Protein AF-A0A735FRV9-F1 (afdb_monomer)

Secondary structure (DSSP, 8-state):
--GGG--HHHHHHHHHS-HHHHHHHHHHHHHHT--GGGGGGTGGGG-HHHHHHHHHHHHHHHHHHH--SHHHHHHHHHHHHHHHHHHHHHHHHHHHHHHHHHHHHTTEEEE------SS--SEEEEEEEEEE-SSTTSPPEEEEEEEEEE------TT-PPPSS---HHHHHHHHHHHHHHHHHHHHHHHHHHHHHHHHTT--GGGS-SEEEE-SSSTTTT-GGGSS--

Solvent-accessible surface area (backbone atoms only — not comparable to full-atom values): 13099 Å² total; per-residue (Å²): 136,75,75,85,65,65,41,74,70,25,43,55,49,47,71,70,54,58,66,71,59,49,51,53,46,49,53,46,22,67,73,70,42,42,63,70,78,55,60,84,70,46,46,71,57,49,30,71,68,32,31,55,28,45,56,50,22,48,50,25,28,50,49,28,62,70,37,82,50,72,70,54,26,52,56,26,45,54,49,22,52,51,28,43,52,52,30,51,54,40,46,50,52,54,47,58,46,44,58,55,51,56,60,41,58,62,41,36,48,79,46,75,73,67,78,78,66,97,68,81,59,59,66,40,72,44,50,43,34,35,37,40,35,94,45,84,88,48,72,80,42,78,50,57,32,35,39,35,34,72,65,72,85,71,81,66,88,80,62,75,76,68,96,57,89,76,53,73,69,55,53,53,50,53,52,50,52,50,47,48,55,51,45,54,51,47,44,53,39,45,51,52,35,58,48,53,49,50,73,72,71,49,68,71,86,75,58,59,59,65,45,73,40,82,46,98,48,86,67,33,47,49,66,67,76,74,66,69,133

Radius of gyration: 22.45 Å; Cα contacts (8 Å, |Δi|>4): 262; chains: 1; bounding box: 51×42×64 Å

Organism: Salmonella muenchen (NCBI:txid596)

Sequence (229 aa):
MSYFEISHAVRKVLKGIDESELEKCIDKCLYEEQSYYLQDFRLYDCGSYVTQKLSRFEKAVTALRLSKSSKKREEARYTAQEAGRNLTDAFLQMRAGVSEVEAEEVTFSVDEQNFLPTTFSERLSVRINYSWRIDQNADWQHGSITFSYLAKEEPSYFSVVPTRKVSVARHAQEKQENLYRAWEHLRAICKESVHKYLKEGRDGSLIPKTFTVKNLNNFGANFWNLTGA

Structure (mmCIF, N/CA/C/O backbone):
data_AF-A0A735FRV9-F1
#
_entry.id   AF-A0A735FRV9-F1
#
loop_
_atom_site.group_PDB
_atom_site.id
_atom_site.type_symbol
_atom_site.label_atom_id
_atom_site.label_alt_id
_atom_site.label_comp_id
_atom_site.label_asym_id
_atom_site.label_entity_id
_atom_site.label_seq_id
_atom_site.pdbx_PDB_ins_code
_atom_site.Cartn_x
_atom_site.Cartn_y
_atom_site.Cartn_z
_atom_site.occupancy
_atom_site.B_iso_or_equiv
_atom_site.auth_seq_id
_atom_site.auth_comp_id
_atom_site.auth_asym_id
_atom_site.auth_atom_id
_atom_site.pdbx_PDB_model_num
ATOM 1 N N . MET A 1 1 ? -5.051 6.576 -4.715 1.00 49.75 1 MET A N 1
ATOM 2 C CA . MET A 1 1 ? -4.418 5.383 -4.117 1.00 49.75 1 MET A CA 1
ATOM 3 C C . MET A 1 1 ? -3.551 4.736 -5.170 1.00 49.75 1 MET A C 1
ATOM 5 O O . MET A 1 1 ? -3.901 4.818 -6.338 1.00 49.75 1 MET A O 1
ATOM 9 N N . SER A 1 2 ? -2.440 4.135 -4.762 1.00 56.84 2 SER A N 1
ATOM 10 C CA . SER A 1 2 ? -1.535 3.446 -5.673 1.00 56.84 2 SER A CA 1
ATOM 11 C C . SER A 1 2 ? -1.795 1.942 -5.565 1.00 56.84 2 SER A C 1
ATOM 13 O O . SER A 1 2 ? -1.571 1.358 -4.508 1.00 56.84 2 SER A O 1
ATOM 15 N N . TYR A 1 3 ? -2.330 1.320 -6.618 1.00 61.09 3 TYR A N 1
ATOM 16 C CA . TYR A 1 3 ? -2.754 -0.090 -6.605 1.00 61.09 3 TYR A CA 1
ATOM 17 C C . TYR A 1 3 ? -1.574 -1.085 -6.527 1.00 61.09 3 TYR A C 1
ATOM 19 O O . TYR A 1 3 ? -1.778 -2.282 -6.342 1.00 61.09 3 TYR A O 1
ATOM 27 N N . PHE A 1 4 ? -0.328 -0.593 -6.567 1.00 63.44 4 PHE A N 1
ATOM 28 C CA . PHE A 1 4 ? 0.905 -1.388 -6.465 1.00 63.44 4 PHE A CA 1
ATOM 29 C C . PHE A 1 4 ? 1.099 -2.143 -5.158 1.00 63.44 4 PHE A C 1
ATOM 31 O O . PHE A 1 4 ? 1.940 -3.041 -5.112 1.00 63.44 4 PHE A O 1
ATOM 38 N N . GLU A 1 5 ? 0.389 -1.760 -4.099 1.00 65.94 5 GLU A N 1
ATOM 39 C CA . GLU A 1 5 ? 0.482 -2.425 -2.797 1.00 65.94 5 GLU A CA 1
ATOM 40 C C . GLU A 1 5 ? -0.374 -3.698 -2.719 1.00 65.94 5 GLU A C 1
ATOM 42 O O . GLU A 1 5 ? -0.217 -4.502 -1.798 1.00 65.94 5 GLU A O 1
ATOM 47 N N . ILE A 1 6 ? -1.265 -3.916 -3.693 1.00 77.88 6 ILE A N 1
ATOM 48 C CA . ILE A 1 6 ? -2.199 -5.044 -3.716 1.00 77.88 6 ILE A CA 1
ATOM 49 C C . ILE A 1 6 ? -1.497 -6.278 -4.310 1.00 77.88 6 ILE A C 1
ATOM 51 O O . ILE A 1 6 ? -1.746 -6.711 -5.432 1.00 77.88 6 ILE A O 1
ATOM 55 N N . SER A 1 7 ? -0.578 -6.861 -3.539 1.00 79.38 7 SER A N 1
ATOM 56 C CA . SER A 1 7 ? 0.063 -8.134 -3.898 1.00 79.38 7 SER A CA 1
ATOM 57 C C . SER A 1 7 ? -0.938 -9.299 -3.920 1.00 79.38 7 SER A C 1
ATOM 59 O O . SER A 1 7 ? -2.007 -9.232 -3.312 1.00 79.38 7 SER A O 1
ATOM 61 N N . HIS A 1 8 ? -0.580 -10.423 -4.550 1.00 79.19 8 HIS A N 1
ATOM 62 C CA . HIS A 1 8 ? -1.396 -11.648 -4.524 1.00 79.19 8 HIS A CA 1
ATOM 63 C C . HIS A 1 8 ? -1.760 -12.102 -3.095 1.00 79.19 8 HIS A C 1
ATOM 65 O O . HIS A 1 8 ? -2.891 -12.514 -2.833 1.00 79.19 8 HIS A O 1
ATOM 71 N N . ALA A 1 9 ? -0.827 -11.987 -2.142 1.00 82.81 9 ALA A N 1
ATOM 72 C CA . ALA A 1 9 ? -1.088 -12.314 -0.740 1.00 82.81 9 ALA A CA 1
ATOM 73 C C . ALA A 1 9 ? -2.142 -11.379 -0.122 1.00 82.81 9 ALA A C 1
ATOM 75 O O . ALA A 1 9 ? -3.091 -11.858 0.497 1.00 82.81 9 ALA A O 1
ATOM 76 N N . VAL A 1 10 ? -2.019 -10.069 -0.362 1.00 85.75 10 VAL A N 1
ATOM 77 C CA . VAL A 1 10 ? -2.974 -9.049 0.103 1.00 85.75 10 VAL A CA 1
ATOM 78 C C . VAL A 1 10 ? -4.367 -9.299 -0.488 1.00 85.75 10 VAL A C 1
ATOM 80 O O . VAL A 1 10 ? -5.355 -9.274 0.242 1.00 85.75 10 VAL A O 1
ATOM 83 N N . ARG A 1 11 ? -4.462 -9.640 -1.781 1.00 86.19 11 ARG A N 1
ATOM 84 C CA . ARG A 1 11 ? -5.735 -9.982 -2.449 1.00 86.19 11 ARG A CA 1
ATOM 85 C C . ARG A 1 11 ? -6.447 -11.151 -1.783 1.00 86.19 11 ARG A C 1
ATOM 87 O O . ARG A 1 11 ? -7.654 -11.085 -1.556 1.00 86.19 11 ARG A O 1
ATOM 94 N N . LYS A 1 12 ? -5.705 -12.208 -1.445 1.00 87.25 12 LYS A N 1
ATOM 95 C CA . LYS A 1 12 ? -6.262 -13.390 -0.778 1.00 87.25 12 LYS A CA 1
ATOM 96 C C . LYS A 1 12 ? -6.864 -13.040 0.584 1.00 87.25 12 LYS A C 1
ATOM 98 O O . LYS A 1 12 ? -7.936 -13.543 0.907 1.00 87.25 12 LYS A O 1
ATOM 103 N N . VAL A 1 13 ? -6.197 -12.182 1.357 1.00 89.94 13 VAL A N 1
ATOM 104 C CA . VAL A 1 13 ? -6.702 -11.729 2.662 1.00 89.94 13 VAL A CA 1
ATOM 105 C C . VAL A 1 13 ? -7.935 -10.841 2.484 1.00 89.94 13 VAL A C 1
ATOM 107 O O . VAL A 1 13 ? -8.968 -11.126 3.080 1.00 89.94 13 VAL A O 1
ATOM 110 N N . LEU A 1 14 ? -7.875 -9.839 1.599 1.00 89.94 14 LEU A N 1
ATOM 111 C CA . LEU A 1 14 ? -8.995 -8.927 1.327 1.00 89.94 14 LEU A CA 1
ATOM 112 C C . LEU A 1 14 ? -10.265 -9.662 0.870 1.00 89.94 14 LEU A C 1
ATOM 114 O O . LEU A 1 14 ? -11.365 -9.306 1.285 1.00 89.94 14 LEU A O 1
ATOM 118 N N . LYS A 1 15 ? -10.126 -10.700 0.033 1.00 89.81 15 LYS A N 1
ATOM 119 C CA . LYS A 1 15 ? -11.251 -11.534 -0.425 1.00 89.81 15 LYS A CA 1
ATOM 120 C C . LYS A 1 15 ? -11.813 -12.454 0.660 1.00 89.81 15 LYS A C 1
ATOM 122 O O . LYS A 1 15 ? -12.968 -12.851 0.557 1.00 89.81 15 LYS A O 1
ATOM 127 N N . GLY A 1 16 ? -11.002 -12.815 1.654 1.00 90.56 16 GLY A N 1
ATOM 128 C CA . GLY A 1 16 ? -11.392 -13.717 2.738 1.00 90.56 16 GLY A CA 1
ATOM 129 C C . GLY A 1 16 ? -12.193 -13.051 3.856 1.00 90.56 16 GLY A C 1
ATOM 130 O O . GLY A 1 16 ? -12.734 -13.760 4.696 1.00 90.56 16 GLY A O 1
ATOM 131 N N . ILE A 1 17 ? -12.264 -11.719 3.878 1.00 92.38 17 ILE A N 1
ATOM 132 C CA . ILE A 1 17 ? -12.964 -10.954 4.912 1.00 92.38 17 ILE A CA 1
ATOM 133 C C . ILE A 1 17 ? -14.390 -10.631 4.452 1.00 92.38 17 ILE A C 1
ATOM 135 O O . ILE A 1 17 ? -14.602 -10.041 3.386 1.00 92.38 17 ILE A O 1
ATOM 139 N N . ASP A 1 18 ? -15.374 -10.975 5.279 1.00 92.25 18 ASP A N 1
ATOM 140 C CA . ASP A 1 18 ? -16.748 -10.511 5.113 1.00 92.25 18 ASP A CA 1
ATOM 141 C C . ASP A 1 18 ? -16.868 -9.047 5.577 1.00 92.25 18 ASP A C 1
ATOM 143 O O . ASP A 1 18 ? -16.470 -8.679 6.684 1.00 92.25 18 ASP A O 1
ATOM 147 N N . GLU A 1 19 ? -17.389 -8.194 4.696 1.00 91.94 19 GLU A N 1
ATOM 148 C CA . GLU A 1 19 ? -17.568 -6.760 4.945 1.00 91.94 19 GLU A CA 1
ATOM 149 C C . GLU A 1 19 ? -18.566 -6.484 6.074 1.00 91.94 19 GLU A C 1
ATOM 151 O O . GLU A 1 19 ? -18.303 -5.655 6.945 1.00 91.94 19 GLU A O 1
ATOM 156 N N . SER A 1 20 ? -19.687 -7.206 6.086 1.00 92.56 20 SER A N 1
ATOM 157 C CA . SER A 1 20 ? -20.729 -7.043 7.097 1.00 92.56 20 SER A CA 1
ATOM 158 C C . SER A 1 20 ? -20.251 -7.520 8.467 1.00 92.56 20 SER A C 1
ATOM 160 O O . SER A 1 20 ? -20.646 -6.960 9.489 1.00 92.56 20 SER A O 1
ATOM 162 N N . GLU A 1 21 ? -19.411 -8.556 8.519 1.00 94.12 21 GLU A N 1
ATOM 163 C CA . GLU A 1 21 ? -18.785 -8.990 9.772 1.00 94.12 21 GLU A CA 1
ATOM 164 C C . GLU A 1 21 ? -17.749 -7.984 10.278 1.00 94.12 21 GLU A C 1
ATOM 166 O O . GLU A 1 21 ? -17.707 -7.713 11.481 1.00 94.12 21 GLU A O 1
ATOM 171 N N . LEU A 1 22 ? -16.958 -7.389 9.378 1.00 94.44 22 LEU A N 1
ATOM 172 C CA . LEU A 1 22 ? -15.991 -6.355 9.737 1.00 94.44 22 LEU A CA 1
ATOM 173 C C . LEU A 1 22 ? -16.683 -5.121 10.330 1.00 94.44 22 LEU A C 1
ATOM 175 O O . LEU A 1 22 ? -16.273 -4.646 11.389 1.00 94.44 22 LEU A O 1
ATOM 179 N N . GLU A 1 23 ? -17.745 -4.626 9.692 1.00 94.00 23 GLU A N 1
ATOM 180 C CA . GLU A 1 23 ? -18.493 -3.460 10.175 1.00 94.00 23 GLU A CA 1
ATOM 181 C C . GLU A 1 23 ? -19.108 -3.719 11.559 1.00 94.00 23 GLU A C 1
ATOM 183 O O . GLU A 1 23 ? -18.894 -2.945 12.494 1.00 94.00 23 GLU A O 1
ATOM 188 N N . LYS A 1 24 ? -19.753 -4.880 11.747 1.00 95.06 24 LYS A N 1
ATOM 189 C CA . LYS A 1 24 ? -20.271 -5.305 13.061 1.00 95.06 24 LYS A CA 1
ATOM 190 C C . LYS A 1 24 ? -19.172 -5.394 14.117 1.00 95.06 24 LYS A C 1
ATOM 192 O O . LYS A 1 24 ? -19.406 -5.069 15.282 1.00 95.06 24 LYS A O 1
ATOM 197 N N . CYS A 1 25 ? -17.981 -5.854 13.736 1.00 95.06 25 CYS A N 1
ATOM 198 C CA . CYS A 1 25 ? -16.846 -5.942 14.644 1.00 95.06 25 CYS A CA 1
ATOM 199 C C . CYS A 1 25 ? -16.345 -4.549 15.056 1.00 95.06 25 CYS A C 1
ATOM 201 O O . CYS A 1 25 ? -16.090 -4.316 16.237 1.00 95.06 25 CYS A O 1
ATOM 203 N N . ILE A 1 26 ? -16.283 -3.598 14.120 1.00 94.81 26 ILE A N 1
ATOM 204 C CA . ILE A 1 26 ? -15.936 -2.197 14.403 1.00 94.81 26 ILE A CA 1
ATOM 205 C C . ILE A 1 26 ? -16.950 -1.572 15.368 1.00 94.81 26 ILE A C 1
ATOM 207 O O . ILE A 1 26 ? -16.549 -0.962 16.364 1.00 94.81 26 ILE A O 1
ATOM 211 N N . ASP A 1 27 ? -18.247 -1.776 15.139 1.00 94.62 27 ASP A N 1
ATOM 212 C CA . ASP A 1 27 ? -19.299 -1.297 16.041 1.00 94.62 27 ASP A CA 1
ATOM 213 C C . ASP A 1 27 ? -19.181 -1.915 17.438 1.00 94.62 27 ASP A C 1
ATOM 215 O O . ASP A 1 27 ? -19.285 -1.216 18.453 1.00 94.62 27 ASP A O 1
ATOM 219 N N . LYS A 1 28 ? -18.877 -3.215 17.510 1.00 94.50 28 LYS A N 1
ATOM 220 C CA . LYS A 1 28 ? -18.610 -3.906 18.775 1.00 94.50 28 LYS A CA 1
ATOM 221 C C . LYS A 1 28 ? -17.396 -3.314 19.494 1.00 94.50 28 LYS A C 1
ATOM 223 O O . LYS A 1 28 ? -17.464 -3.065 20.697 1.00 94.50 28 LYS A O 1
ATOM 228 N N . CYS A 1 29 ? -16.312 -3.018 18.775 1.00 94.88 29 CYS A N 1
ATOM 229 C CA . CYS A 1 29 ? -15.131 -2.363 19.336 1.00 94.88 29 CYS A CA 1
ATOM 230 C C . CYS A 1 29 ? -15.444 -0.980 19.918 1.00 94.88 29 CYS A C 1
ATOM 232 O O . CYS A 1 29 ? -14.870 -0.601 20.941 1.00 94.88 29 CYS A O 1
ATOM 234 N N . LEU A 1 30 ? -16.347 -0.227 19.286 1.00 94.06 30 LEU A N 1
ATOM 235 C CA . LEU A 1 30 ? -16.797 1.079 19.770 1.00 94.06 30 LEU A CA 1
ATOM 236 C C . LEU A 1 30 ? -17.715 0.970 20.991 1.00 94.06 30 LEU A C 1
ATOM 238 O O . LEU A 1 30 ? -17.664 1.835 21.866 1.00 94.06 30 LEU A O 1
ATOM 242 N N . TYR A 1 31 ? -18.548 -0.070 21.055 1.00 93.00 31 TYR A N 1
ATOM 243 C CA . TYR A 1 31 ? -19.441 -0.318 22.185 1.00 93.00 31 TYR A CA 1
ATOM 244 C C . TYR A 1 31 ? -18.684 -0.802 23.427 1.00 93.00 31 TYR A C 1
ATOM 246 O O . TYR A 1 31 ? -18.912 -0.298 24.525 1.00 93.00 31 TYR A O 1
ATOM 254 N N . GLU A 1 32 ? -17.765 -1.751 23.251 1.00 93.12 32 GLU A N 1
ATOM 255 C CA . GLU A 1 32 ? -17.003 -2.365 24.345 1.00 93.12 32 GLU A CA 1
ATOM 256 C C . GLU A 1 32 ? -15.675 -1.654 24.646 1.00 93.12 32 GLU A C 1
ATOM 258 O O . GLU A 1 32 ? -14.989 -1.989 25.611 1.00 93.12 32 GLU A O 1
ATOM 263 N N . GLU A 1 33 ? -15.308 -0.660 23.834 1.00 92.94 33 GLU A N 1
ATOM 264 C CA . GLU A 1 33 ? -14.079 0.137 23.961 1.00 92.94 33 GLU A CA 1
ATOM 265 C C . GLU A 1 33 ? -12.803 -0.722 23.931 1.00 92.94 33 GLU A C 1
ATOM 267 O O . GLU A 1 33 ? -11.813 -0.469 24.628 1.00 92.94 33 GLU A O 1
ATOM 272 N N . GLN A 1 34 ? -12.836 -1.771 23.107 1.00 92.19 34 GLN A N 1
ATOM 273 C CA . GLN A 1 34 ? -11.800 -2.794 22.990 1.00 92.19 34 GLN A CA 1
ATOM 274 C C . GLN A 1 34 ? -11.557 -3.138 21.522 1.00 92.19 34 GLN A C 1
ATOM 276 O O . GLN A 1 34 ? -12.477 -3.521 20.812 1.00 92.19 34 GLN A O 1
ATOM 281 N N . SER A 1 35 ? 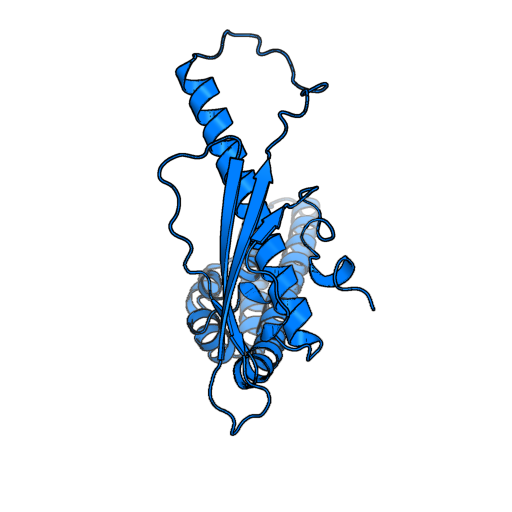-10.307 -3.043 21.063 1.00 90.00 35 SER A N 1
ATOM 282 C CA . SER A 1 35 ? -9.949 -3.263 19.654 1.00 90.00 35 SER A CA 1
ATOM 283 C C . SER A 1 35 ? -9.468 -4.680 19.322 1.00 90.00 35 SER A C 1
ATOM 285 O O . SER A 1 35 ? -9.228 -4.969 18.154 1.00 90.00 35 SER A O 1
ATOM 287 N N . TYR A 1 36 ? -9.315 -5.578 20.307 1.00 89.25 36 TYR A N 1
ATOM 288 C CA . TYR A 1 36 ? -8.735 -6.908 20.062 1.00 89.25 36 TYR A CA 1
ATOM 289 C C . TYR A 1 36 ? -9.603 -7.792 19.157 1.00 89.25 36 TYR A C 1
ATOM 291 O O . TYR A 1 36 ? -9.065 -8.671 18.496 1.00 89.25 36 TYR A O 1
ATOM 299 N N . TYR A 1 37 ? -10.912 -7.532 19.069 1.00 88.25 37 TYR A N 1
ATOM 300 C CA . TYR A 1 37 ? -11.816 -8.245 18.162 1.00 88.25 37 TYR A CA 1
ATOM 301 C C . TYR A 1 37 ? -11.416 -8.117 16.682 1.00 88.25 37 TYR A C 1
ATOM 303 O O . TYR A 1 37 ? -11.751 -8.972 15.871 1.00 88.25 37 TYR A O 1
ATOM 311 N N . LEU A 1 38 ? -10.659 -7.075 16.320 1.00 90.44 38 LEU A N 1
ATOM 312 C CA . LEU A 1 38 ? -10.162 -6.887 14.956 1.00 90.44 38 LEU A CA 1
ATOM 313 C C . LEU A 1 38 ? -8.936 -7.750 14.619 1.00 90.44 38 LEU A C 1
ATOM 315 O O . LEU A 1 38 ? -8.536 -7.798 13.455 1.00 90.44 38 LEU A O 1
ATOM 319 N N . GLN A 1 39 ? -8.334 -8.440 15.596 1.00 87.94 39 GLN A N 1
ATOM 320 C CA . GLN A 1 39 ? -7.171 -9.303 15.351 1.00 87.94 39 GLN A CA 1
ATOM 321 C C . GLN A 1 39 ? -7.518 -10.493 14.447 1.00 87.94 39 GLN A C 1
ATOM 323 O O . GLN A 1 39 ? -6.704 -10.863 13.599 1.00 87.94 39 GLN A O 1
ATOM 328 N N . ASP A 1 40 ? -8.741 -11.017 14.555 1.00 88.44 40 ASP A N 1
ATOM 329 C CA . ASP A 1 40 ? -9.216 -12.166 13.773 1.00 88.44 40 ASP A CA 1
ATOM 330 C C . ASP A 1 40 ? -9.284 -11.864 12.267 1.00 88.44 40 ASP A C 1
ATOM 332 O O . ASP A 1 40 ? -9.068 -12.741 11.431 1.00 88.44 40 ASP A O 1
ATOM 336 N N . PHE A 1 41 ? -9.495 -10.595 11.911 1.00 89.38 41 PHE A N 1
ATOM 337 C CA . PHE A 1 41 ? -9.596 -10.132 10.527 1.00 89.38 41 PHE A CA 1
ATOM 338 C C . PHE A 1 41 ? -8.236 -9.943 9.849 1.00 89.38 41 PHE A C 1
ATOM 340 O O . PHE A 1 41 ? -8.188 -9.695 8.648 1.00 89.38 41 PHE A O 1
ATOM 347 N N . ARG A 1 42 ? -7.119 -10.029 10.591 1.00 90.06 42 ARG A N 1
ATOM 348 C CA . ARG A 1 42 ? -5.754 -9.866 10.050 1.00 90.06 42 ARG A CA 1
ATOM 349 C C . ARG A 1 42 ? -5.592 -8.619 9.168 1.00 90.06 42 ARG A C 1
ATOM 351 O O . ARG A 1 42 ? -4.900 -8.634 8.153 1.00 90.06 42 ARG A O 1
ATOM 358 N N . LEU A 1 43 ? -6.205 -7.506 9.570 1.00 91.44 43 LEU A N 1
ATOM 359 C CA . LEU A 1 43 ? -6.217 -6.254 8.801 1.00 91.44 43 LEU A CA 1
ATOM 360 C C . LEU A 1 43 ? -4.812 -5.662 8.562 1.00 91.44 43 LEU A C 1
ATOM 362 O O . LEU A 1 43 ? -4.612 -4.916 7.607 1.00 91.44 43 LEU A O 1
ATOM 366 N N . TYR A 1 44 ? -3.821 -6.044 9.373 1.00 90.62 44 TYR A N 1
ATOM 367 C CA . TYR A 1 44 ? -2.403 -5.737 9.149 1.00 90.62 44 TYR A CA 1
ATOM 368 C C . TYR A 1 44 ? -1.839 -6.343 7.851 1.00 90.62 44 TYR A C 1
ATOM 370 O O . TYR A 1 44 ? -0.921 -5.789 7.251 1.00 90.62 44 TYR A O 1
ATOM 37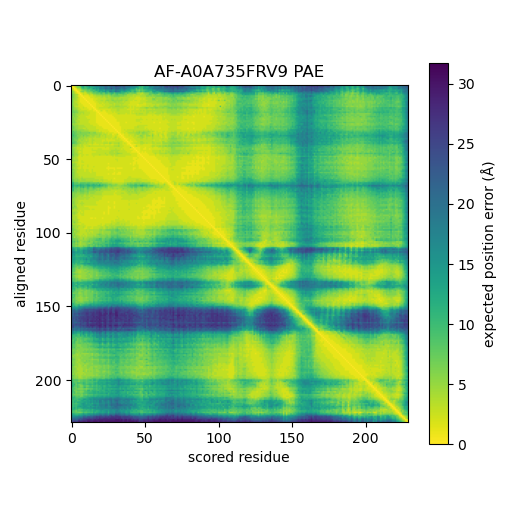8 N N . ASP A 1 45 ? -2.419 -7.448 7.378 1.00 89.62 45 ASP A N 1
ATOM 379 C CA . ASP A 1 45 ? -2.017 -8.120 6.139 1.00 89.62 45 ASP A CA 1
ATOM 380 C C . ASP A 1 45 ? -2.768 -7.576 4.908 1.00 89.62 45 ASP A C 1
ATOM 382 O O . ASP A 1 45 ? -2.515 -8.002 3.781 1.00 89.62 45 ASP A O 1
ATOM 386 N N . CYS A 1 46 ? -3.684 -6.618 5.096 1.00 89.44 46 CYS A N 1
ATOM 387 C CA . CYS A 1 46 ? -4.476 -6.013 4.020 1.00 89.44 46 CYS A CA 1
ATOM 388 C C . CYS A 1 46 ? -3.756 -4.860 3.303 1.00 89.44 46 CYS A C 1
ATOM 390 O O . CYS A 1 46 ? -4.367 -4.198 2.474 1.00 89.44 46 CYS A O 1
ATOM 392 N N . GLY A 1 47 ? -2.476 -4.611 3.597 1.00 88.00 47 GLY A N 1
ATOM 393 C CA . GLY A 1 47 ? -1.670 -3.549 2.987 1.00 88.00 47 GLY A CA 1
ATOM 394 C C . GLY A 1 47 ? -1.454 -2.334 3.893 1.00 88.00 47 GLY A C 1
ATOM 395 O O . GLY A 1 47 ? -2.048 -2.209 4.970 1.00 88.00 47 GLY A O 1
ATOM 396 N N . SER A 1 48 ? -0.563 -1.430 3.468 1.00 88.62 48 SER A N 1
ATOM 397 C CA . SER A 1 48 ? -0.080 -0.330 4.316 1.00 88.62 48 SER A CA 1
ATOM 398 C C . SER A 1 48 ? -1.185 0.682 4.639 1.00 88.62 48 SER A C 1
ATOM 400 O O . SER A 1 48 ? -1.269 1.184 5.763 1.00 88.62 48 SER A O 1
ATOM 402 N N . TYR A 1 49 ? -2.080 0.925 3.678 1.00 89.94 49 TYR A N 1
ATOM 403 C CA . TYR A 1 49 ? -3.179 1.871 3.823 1.00 89.94 49 TYR A CA 1
ATOM 404 C C . TYR A 1 49 ? -4.182 1.432 4.897 1.00 89.94 49 TYR A C 1
ATOM 406 O O . TYR A 1 49 ? -4.449 2.193 5.831 1.00 89.94 49 TYR A O 1
ATOM 414 N N . VAL A 1 50 ? -4.670 0.187 4.832 1.00 92.81 50 VAL A N 1
ATOM 415 C CA . VAL A 1 50 ? -5.560 -0.386 5.860 1.00 92.81 50 VAL A CA 1
ATOM 416 C C . VAL A 1 50 ? -4.844 -0.467 7.207 1.00 92.81 50 VAL A C 1
ATOM 418 O O . VAL A 1 50 ? -5.403 -0.042 8.216 1.00 92.81 50 VAL A O 1
ATOM 421 N N . THR A 1 51 ? -3.576 -0.887 7.227 1.00 93.44 51 THR A N 1
ATOM 422 C CA . THR A 1 51 ? -2.755 -0.931 8.450 1.00 93.44 51 THR A CA 1
ATOM 423 C C . THR A 1 51 ? -2.657 0.433 9.138 1.00 93.44 51 THR A C 1
ATOM 425 O O . THR A 1 51 ? -2.809 0.548 10.358 1.00 93.44 51 THR A O 1
ATOM 428 N N . GLN A 1 52 ? -2.439 1.504 8.371 1.00 93.75 52 GLN A N 1
ATOM 429 C CA . GLN A 1 52 ? -2.370 2.855 8.918 1.00 93.75 52 GLN A CA 1
ATOM 430 C C . GLN A 1 52 ? -3.710 3.279 9.535 1.00 93.75 52 GLN A C 1
ATOM 432 O O . GLN A 1 52 ? -3.725 3.891 10.608 1.00 93.75 52 GLN A O 1
ATOM 437 N N . LYS A 1 53 ? -4.831 2.974 8.872 1.00 95.56 53 LYS A N 1
ATOM 438 C CA . LYS A 1 53 ? -6.174 3.294 9.377 1.00 95.56 53 LYS A CA 1
ATOM 439 C C . LYS A 1 53 ? -6.524 2.475 10.616 1.00 95.56 53 LYS A C 1
ATOM 441 O O . LYS A 1 53 ? -7.030 3.048 11.578 1.00 95.56 53 LYS A O 1
ATOM 446 N N . LEU A 1 54 ? -6.143 1.201 10.646 1.00 96.19 54 LEU A N 1
ATOM 447 C CA . LEU A 1 54 ? -6.297 0.322 11.801 1.00 96.19 54 LEU A CA 1
ATOM 448 C C . LEU A 1 54 ? -5.567 0.876 13.026 1.00 96.19 54 LEU A C 1
ATOM 450 O O . LEU A 1 54 ? -6.181 1.071 14.071 1.00 96.19 54 LEU A O 1
ATOM 454 N N . SER A 1 55 ? -4.290 1.246 12.881 1.00 95.56 55 SER A N 1
ATOM 455 C CA . SER A 1 55 ? -3.518 1.827 13.988 1.00 95.56 55 SER A CA 1
ATOM 456 C C . SER A 1 55 ? -4.140 3.126 14.522 1.00 95.56 55 SER A C 1
ATOM 458 O O . SER A 1 55 ? -4.088 3.408 15.721 1.00 95.56 55 SER A O 1
ATOM 460 N N . ARG A 1 56 ? -4.745 3.945 13.648 1.00 96.25 56 ARG A N 1
ATOM 461 C CA . ARG A 1 56 ? -5.477 5.152 14.073 1.00 96.25 56 ARG A CA 1
ATOM 462 C C . ARG A 1 56 ? -6.750 4.799 14.839 1.00 96.25 56 ARG A C 1
ATOM 464 O O . ARG A 1 56 ? -7.007 5.421 15.868 1.00 96.25 56 ARG A O 1
ATOM 471 N N . PHE A 1 57 ? -7.506 3.809 14.372 1.00 97.50 57 PHE A N 1
ATOM 472 C CA . PHE A 1 57 ? -8.710 3.329 15.046 1.00 97.50 57 PHE A CA 1
ATOM 473 C C . PHE A 1 57 ? -8.405 2.764 16.438 1.00 97.50 57 PHE A C 1
ATOM 475 O O . PHE A 1 57 ? -8.997 3.207 17.419 1.00 97.50 57 PHE A O 1
ATOM 482 N N . GL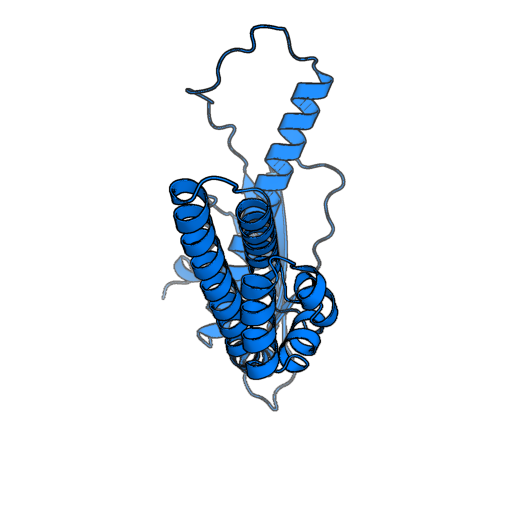U A 1 58 ? -7.413 1.882 16.566 1.00 96.00 58 GLU A N 1
ATOM 483 C CA . GLU A 1 58 ? -6.998 1.308 17.855 1.00 96.00 58 GLU A CA 1
ATOM 484 C C . GLU A 1 58 ? -6.587 2.387 18.873 1.00 96.00 58 GLU A C 1
ATOM 486 O O . GLU A 1 58 ? -6.951 2.327 20.055 1.00 96.00 58 GLU A O 1
ATOM 491 N N . LYS A 1 59 ? -5.867 3.421 18.415 1.00 96.31 59 LYS A N 1
ATOM 492 C CA . LYS A 1 59 ? -5.514 4.585 19.243 1.00 96.31 59 LYS A CA 1
ATOM 493 C C . LYS A 1 59 ? -6.751 5.367 19.678 1.00 96.31 59 LYS A C 1
ATOM 495 O O . LYS A 1 59 ? -6.826 5.766 20.840 1.00 96.31 59 LYS A O 1
ATOM 500 N N . ALA A 1 60 ? -7.715 5.570 18.781 1.00 96.44 60 ALA A N 1
ATOM 501 C CA . ALA A 1 60 ? -8.950 6.287 19.083 1.00 96.44 60 ALA A CA 1
ATOM 502 C C . ALA A 1 60 ? -9.830 5.522 20.089 1.00 96.44 60 ALA A C 1
ATOM 504 O O . ALA A 1 60 ? -10.297 6.116 21.059 1.00 96.44 60 ALA A O 1
ATOM 505 N N . VAL A 1 61 ? -9.968 4.20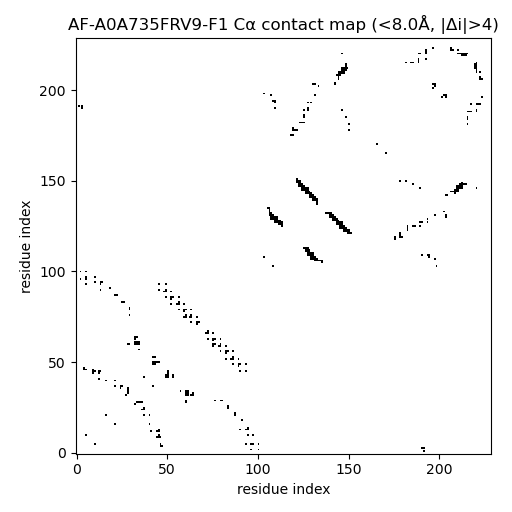1 19.938 1.00 96.19 61 VAL A N 1
ATOM 506 C CA . VAL A 1 61 ? -10.672 3.331 20.899 1.00 96.19 61 VAL A CA 1
ATOM 507 C C . VAL A 1 61 ? -9.981 3.351 22.266 1.00 96.19 61 VAL A C 1
ATOM 509 O O . VAL A 1 61 ? -10.631 3.497 23.301 1.00 96.19 61 VAL A O 1
ATOM 512 N N . THR A 1 62 ? -8.647 3.296 22.290 1.00 95.56 62 THR A N 1
ATOM 513 C CA . THR A 1 62 ? -7.881 3.406 23.540 1.00 95.56 62 THR A CA 1
ATOM 514 C C . THR A 1 62 ? -8.094 4.764 24.217 1.00 95.56 62 THR A C 1
ATOM 516 O O . THR A 1 62 ? -8.269 4.827 25.434 1.00 95.56 62 THR A O 1
ATOM 519 N N . ALA A 1 63 ? -8.117 5.858 23.450 1.00 94.56 63 ALA A N 1
ATOM 520 C CA . ALA A 1 63 ? -8.382 7.196 23.973 1.00 94.56 63 ALA A CA 1
ATOM 521 C C . ALA A 1 63 ? -9.814 7.338 24.519 1.00 94.56 63 ALA A C 1
ATOM 523 O O . ALA A 1 63 ? -10.004 7.954 25.572 1.00 94.56 63 ALA A O 1
ATOM 524 N N . LEU A 1 64 ? -10.802 6.729 23.856 1.00 94.25 64 LEU A N 1
ATOM 525 C CA . LEU A 1 64 ? -12.183 6.652 24.334 1.00 94.25 64 LEU A CA 1
ATOM 526 C C . LEU A 1 64 ? -12.260 5.940 25.692 1.00 94.25 64 LEU A C 1
ATOM 528 O O . LEU A 1 64 ? -12.798 6.508 26.645 1.00 94.25 64 LEU A O 1
ATOM 532 N N . ARG A 1 65 ? -11.609 4.776 25.816 1.00 93.19 65 ARG A N 1
ATOM 533 C CA . ARG A 1 65 ? -11.543 3.998 27.065 1.00 93.19 65 ARG A CA 1
ATOM 534 C C . ARG A 1 65 ? -10.918 4.767 28.230 1.00 93.19 65 ARG A C 1
ATOM 536 O O . ARG A 1 65 ? -11.315 4.616 29.382 1.00 93.19 65 ARG A O 1
ATOM 543 N N . LEU A 1 66 ? -9.901 5.582 27.950 1.00 94.56 66 LEU A N 1
ATOM 544 C CA . LEU A 1 66 ? -9.184 6.357 28.969 1.00 94.56 66 LEU A CA 1
ATOM 545 C C . LEU A 1 66 ? -9.894 7.669 29.350 1.00 94.56 66 LEU A C 1
ATOM 547 O O . LEU A 1 66 ? -9.534 8.296 30.352 1.00 94.56 66 LEU A O 1
ATOM 551 N N . SER A 1 67 ? -10.890 8.101 28.574 1.00 93.62 67 SER A N 1
ATOM 552 C CA . SER A 1 67 ? -11.576 9.379 28.766 1.00 93.62 67 SER A CA 1
ATOM 553 C C . SER A 1 67 ? -12.647 9.294 29.853 1.00 93.62 67 SER A C 1
ATOM 555 O O . SER A 1 67 ? -13.660 8.616 29.705 1.00 93.62 67 SER A O 1
ATOM 557 N N . LYS A 1 68 ? -12.430 10.025 30.955 1.00 91.12 68 LYS A N 1
ATOM 558 C CA . LYS A 1 68 ? -13.282 9.962 32.158 1.00 91.12 68 LYS A CA 1
ATOM 559 C C . LYS A 1 68 ? -14.311 11.086 32.281 1.00 91.12 68 LYS A C 1
ATOM 561 O O . LYS A 1 68 ? -15.334 10.894 32.928 1.00 91.12 68 LYS A O 1
ATOM 566 N N . SER A 1 69 ? -14.048 12.270 31.721 1.00 93.94 69 SER A N 1
ATOM 567 C CA . SER A 1 69 ? -15.014 13.375 31.781 1.00 93.94 69 SER A CA 1
ATOM 568 C C . SER A 1 69 ? -16.008 13.280 30.630 1.00 93.94 69 SER A C 1
ATOM 570 O O . SER A 1 69 ? -15.622 12.929 29.519 1.00 93.94 69 SER A O 1
ATOM 572 N N . SER A 1 70 ? -17.268 13.645 30.884 1.00 90.31 70 SER A N 1
ATOM 573 C CA . SER A 1 70 ? -18.347 13.582 29.886 1.00 90.31 70 SER A CA 1
ATOM 574 C C . SER A 1 70 ? -17.962 14.269 28.567 1.00 90.31 70 SER A C 1
ATOM 576 O O . SER A 1 70 ? -17.978 13.637 27.516 1.00 90.31 70 SER A O 1
ATOM 578 N N . LYS A 1 71 ? -17.464 15.513 28.636 1.00 93.19 71 LYS A N 1
ATOM 579 C CA . LYS A 1 71 ? -17.016 16.262 27.451 1.00 93.19 71 LYS A CA 1
ATOM 580 C C . LYS A 1 71 ? -15.909 15.544 26.665 1.00 93.19 71 LYS A C 1
ATOM 582 O O . LYS A 1 71 ? -16.022 15.396 25.456 1.00 93.19 71 LYS A O 1
ATOM 587 N N . LYS A 1 72 ? -14.857 15.068 27.345 1.00 92.81 72 LYS A N 1
ATOM 588 C CA . LYS A 1 72 ? -13.744 14.369 26.674 1.00 92.81 72 LYS A CA 1
ATOM 589 C C . LYS A 1 72 ? -14.172 13.022 26.104 1.00 92.81 72 LYS A C 1
ATOM 591 O O . LYS A 1 72 ? -13.648 12.597 25.084 1.00 92.81 72 LYS A O 1
ATOM 596 N N . ARG A 1 73 ? -15.101 12.341 26.775 1.00 93.44 73 ARG A N 1
ATOM 597 C CA . ARG A 1 73 ? -15.625 11.051 26.337 1.00 93.44 73 ARG A CA 1
ATOM 598 C C . ARG A 1 73 ? -16.462 11.197 25.070 1.00 93.44 73 ARG A C 1
ATOM 600 O O . ARG A 1 73 ? -16.294 10.388 24.170 1.00 93.44 73 ARG A O 1
ATOM 607 N N . GLU A 1 74 ? -17.270 12.249 24.965 1.00 93.44 74 GLU A N 1
ATOM 608 C CA . GLU A 1 74 ? -18.024 12.552 23.742 1.00 93.44 74 GLU A CA 1
ATOM 609 C C . GLU A 1 74 ? -17.094 12.873 22.561 1.00 93.44 74 GLU A C 1
ATOM 611 O O . GLU A 1 74 ? -17.206 12.271 21.495 1.00 93.44 74 GLU A O 1
ATOM 616 N N . GLU A 1 75 ? -16.096 13.740 22.770 1.00 94.56 75 GLU A N 1
ATOM 617 C CA . GLU A 1 75 ? -15.078 14.062 21.755 1.00 94.56 75 GLU A CA 1
ATOM 618 C C . GLU A 1 75 ? -14.301 12.809 21.302 1.00 94.56 75 GLU A C 1
ATOM 620 O O . GLU A 1 75 ? -14.096 12.577 20.104 1.00 94.56 75 GLU A O 1
ATOM 625 N N . ALA A 1 76 ? -13.891 11.962 22.252 1.00 95.19 76 ALA A N 1
ATOM 626 C CA . ALA A 1 76 ? -13.193 10.716 21.954 1.00 95.19 76 ALA A CA 1
ATOM 627 C C . ALA A 1 76 ? -14.095 9.708 21.224 1.00 95.19 76 ALA A C 1
ATOM 629 O O . ALA A 1 76 ? -13.612 8.982 20.356 1.00 95.19 76 ALA A O 1
ATOM 630 N N . ARG A 1 77 ? -15.401 9.689 21.523 1.00 95.19 77 ARG A N 1
ATOM 631 C CA . ARG A 1 77 ? -16.377 8.814 20.864 1.00 95.19 77 ARG A CA 1
ATOM 632 C C . ARG A 1 77 ? -16.568 9.199 19.408 1.00 95.19 77 ARG A C 1
ATOM 634 O O . ARG A 1 77 ? -16.468 8.330 18.546 1.00 95.19 77 ARG A O 1
ATOM 641 N N . TYR A 1 78 ? -16.754 10.489 19.138 1.00 95.94 78 TYR A N 1
ATOM 642 C CA . TYR A 1 78 ? -16.802 11.014 17.776 1.00 95.94 78 TYR A CA 1
ATOM 643 C C . TYR A 1 78 ? -15.528 10.652 16.998 1.00 95.94 78 TYR A C 1
ATOM 645 O O . TYR A 1 78 ? -15.593 10.113 15.896 1.00 95.94 78 TYR A O 1
ATOM 653 N N . THR A 1 79 ? -14.357 10.863 17.607 1.00 96.50 79 THR A N 1
ATOM 654 C CA . THR A 1 79 ? -13.063 10.529 16.987 1.00 96.50 79 THR A CA 1
ATOM 655 C C . THR A 1 79 ? -12.937 9.036 16.668 1.00 96.50 79 THR A C 1
ATOM 657 O O . THR A 1 79 ? -12.428 8.671 15.609 1.00 96.50 79 THR A O 1
ATOM 660 N N . ALA A 1 80 ? -13.397 8.161 17.566 1.00 96.81 80 ALA A N 1
ATOM 661 C CA . ALA A 1 80 ? -13.355 6.718 17.362 1.00 96.81 80 ALA A CA 1
ATOM 662 C C . ALA A 1 80 ? -14.329 6.257 16.267 1.00 96.81 80 ALA A C 1
ATOM 664 O O . ALA A 1 80 ? -13.945 5.442 15.430 1.00 96.81 80 ALA A O 1
ATOM 665 N N . GLN A 1 81 ? -15.543 6.815 16.220 1.00 96.69 81 GLN A N 1
ATOM 666 C CA . GLN A 1 81 ? -16.514 6.555 15.150 1.00 96.69 81 GLN A CA 1
ATOM 667 C C . GLN A 1 81 ? -15.967 6.968 13.783 1.00 96.69 81 GLN A C 1
ATOM 669 O O . GLN A 1 81 ? -16.016 6.193 12.830 1.00 96.69 81 GLN A O 1
ATOM 674 N N . GLU A 1 82 ? -15.390 8.165 13.703 1.00 96.94 82 GLU A N 1
ATOM 675 C CA . GLU A 1 82 ? -14.777 8.671 12.479 1.00 96.94 82 GLU A CA 1
ATOM 676 C C . GLU A 1 82 ? -13.601 7.788 12.041 1.00 96.94 82 GLU A C 1
ATOM 678 O O . GLU A 1 82 ? -13.481 7.441 10.866 1.00 96.94 82 GLU A O 1
ATOM 683 N N . ALA A 1 83 ? -12.748 7.359 12.976 1.00 96.81 83 ALA A N 1
ATOM 684 C CA . ALA A 1 83 ? -11.659 6.434 12.676 1.00 96.81 83 ALA A CA 1
ATOM 685 C C . ALA A 1 83 ? -12.163 5.052 12.216 1.00 96.81 83 ALA A C 1
ATOM 687 O O . ALA A 1 83 ? -11.525 4.445 11.357 1.00 96.81 83 ALA A O 1
ATOM 688 N N . GLY A 1 84 ? -13.298 4.582 12.747 1.00 96.56 84 GLY A N 1
ATOM 689 C CA . GLY A 1 84 ? -13.949 3.334 12.341 1.00 96.56 84 GLY A CA 1
ATOM 690 C C . GLY A 1 84 ? -14.463 3.402 10.905 1.00 96.56 84 GLY A C 1
ATOM 691 O O . GLY A 1 84 ? -14.095 2.564 10.090 1.00 96.56 84 GLY A O 1
ATOM 692 N N . ARG A 1 85 ? -15.198 4.465 10.554 1.00 96.00 85 ARG A N 1
ATOM 693 C CA . ARG A 1 85 ? -15.643 4.722 9.169 1.00 96.00 85 ARG A CA 1
ATOM 694 C C . ARG A 1 85 ? -14.469 4.794 8.200 1.00 96.00 85 ARG A C 1
ATOM 696 O O . ARG A 1 85 ? -14.449 4.105 7.192 1.00 96.00 85 ARG A O 1
ATOM 703 N N . ASN A 1 86 ? -13.434 5.546 8.572 1.00 96.25 86 ASN A N 1
ATOM 704 C CA . ASN A 1 86 ? -12.202 5.648 7.794 1.00 96.25 86 ASN A CA 1
ATOM 705 C C . ASN A 1 86 ? -11.494 4.296 7.581 1.00 96.25 86 ASN A C 1
ATOM 707 O O . ASN A 1 86 ? -10.780 4.143 6.588 1.00 96.25 86 ASN A O 1
ATOM 711 N N . LEU A 1 87 ? -11.610 3.357 8.526 1.00 96.25 87 LEU A N 1
ATOM 712 C CA . LEU A 1 87 ? -11.068 2.005 8.397 1.00 96.25 87 LEU A CA 1
ATOM 713 C C . LEU A 1 87 ? -11.918 1.166 7.437 1.00 96.25 87 LEU A C 1
ATOM 715 O O . LEU A 1 87 ? -11.349 0.545 6.539 1.00 96.25 87 LEU A O 1
ATOM 719 N N . THR A 1 88 ? -13.245 1.196 7.581 1.00 95.56 88 THR A N 1
ATOM 720 C CA . THR A 1 88 ? -14.180 0.532 6.660 1.00 95.56 88 THR A CA 1
ATOM 721 C C . THR A 1 88 ? -13.980 1.029 5.232 1.00 95.56 88 THR A C 1
ATOM 723 O O . THR A 1 88 ? -13.721 0.230 4.336 1.00 95.56 88 THR A O 1
ATOM 726 N N . ASP A 1 89 ? -13.973 2.346 5.024 1.00 94.25 89 ASP A N 1
ATOM 727 C CA . ASP A 1 89 ? -13.770 2.955 3.708 1.00 94.25 89 ASP A CA 1
ATOM 728 C C . ASP A 1 89 ? -12.440 2.523 3.084 1.00 94.25 89 ASP A C 1
ATOM 730 O O . ASP A 1 89 ? -12.370 2.212 1.896 1.00 94.25 89 ASP A O 1
ATOM 734 N N . ALA A 1 90 ? -11.371 2.470 3.883 1.00 93.31 90 ALA A N 1
ATOM 735 C CA . ALA A 1 90 ? -10.067 2.042 3.398 1.00 93.31 90 ALA A CA 1
ATOM 736 C C . ALA A 1 90 ? -10.043 0.565 2.996 1.00 93.31 90 ALA A C 1
ATOM 738 O O . ALA A 1 90 ? -9.457 0.222 1.967 1.00 93.31 90 ALA A O 1
ATOM 739 N N . PHE A 1 91 ? -10.696 -0.297 3.777 1.00 93.62 91 PHE A N 1
ATOM 740 C CA . PHE A 1 91 ? -10.856 -1.705 3.437 1.00 93.62 91 PHE A CA 1
ATOM 741 C C . PHE A 1 91 ? -11.647 -1.874 2.133 1.00 93.62 91 PHE A C 1
ATOM 743 O O . PHE A 1 91 ? -11.190 -2.582 1.234 1.00 93.62 91 PHE A O 1
ATOM 750 N N . LEU A 1 92 ? -12.775 -1.175 1.984 1.00 92.12 92 LEU A N 1
ATOM 751 C CA . LEU A 1 92 ? -13.611 -1.241 0.783 1.00 92.12 92 LEU A CA 1
ATOM 752 C C . LEU A 1 92 ? -12.888 -0.732 -0.459 1.00 92.12 92 LEU A C 1
ATOM 754 O O . LEU A 1 92 ? -12.949 -1.373 -1.506 1.00 92.12 92 LEU A O 1
ATOM 758 N N . GLN A 1 93 ? -12.141 0.366 -0.343 1.00 91.00 93 GLN A N 1
ATOM 759 C CA . GLN A 1 93 ? -11.320 0.879 -1.440 1.00 91.00 93 GLN A CA 1
ATOM 760 C C . GLN A 1 93 ? -10.254 -0.133 -1.870 1.00 91.00 93 GLN A C 1
ATOM 762 O O . GLN A 1 93 ? -10.092 -0.388 -3.065 1.00 91.00 93 GLN A O 1
ATOM 767 N N . MET A 1 94 ? -9.551 -0.752 -0.914 1.00 90.00 94 MET A N 1
ATOM 768 C CA . MET A 1 94 ? -8.557 -1.779 -1.237 1.00 90.00 94 MET A CA 1
ATOM 769 C C . MET A 1 94 ? -9.194 -3.019 -1.857 1.00 90.00 94 MET A C 1
ATOM 771 O O . MET A 1 94 ? -8.665 -3.546 -2.834 1.00 90.00 94 MET A O 1
ATOM 775 N N . ARG A 1 95 ? -10.345 -3.457 -1.340 1.00 90.31 95 ARG A N 1
ATOM 776 C CA . ARG A 1 95 ? -11.094 -4.600 -1.869 1.00 90.31 95 ARG A CA 1
ATOM 777 C C . ARG A 1 95 ? -11.617 -4.343 -3.283 1.00 90.31 95 ARG A C 1
ATOM 779 O O . ARG A 1 95 ? -11.481 -5.218 -4.133 1.00 90.31 95 ARG A O 1
ATOM 786 N N . ALA A 1 96 ? -12.158 -3.159 -3.562 1.00 88.69 96 ALA A N 1
ATOM 787 C CA . ALA A 1 96 ? -12.588 -2.771 -4.906 1.00 88.69 96 ALA A CA 1
ATOM 788 C C . ALA A 1 96 ? -11.409 -2.785 -5.894 1.00 88.69 96 ALA A C 1
ATOM 790 O O . ALA A 1 96 ? -11.518 -3.345 -6.986 1.00 88.69 96 ALA A O 1
ATOM 791 N N . GLY A 1 97 ? -10.248 -2.283 -5.457 1.00 85.31 97 GLY A N 1
ATOM 792 C CA . GLY A 1 97 ? -9.012 -2.311 -6.236 1.00 85.31 97 GLY A CA 1
ATOM 793 C C . GLY A 1 97 ? -8.517 -3.712 -6.601 1.00 85.31 97 GLY A C 1
ATOM 794 O O . GLY A 1 97 ? -7.824 -3.858 -7.602 1.00 85.31 97 GLY A O 1
ATOM 795 N N . VAL A 1 98 ? -8.901 -4.760 -5.859 1.00 86.94 98 VAL A N 1
ATOM 796 C CA . VAL A 1 98 ? -8.543 -6.149 -6.204 1.00 86.94 98 VAL A CA 1
ATOM 797 C C . VAL A 1 98 ? -9.079 -6.537 -7.580 1.00 86.94 98 VAL A C 1
ATOM 799 O O . VAL A 1 98 ? -8.358 -7.171 -8.344 1.00 86.94 98 VAL A O 1
ATOM 802 N N . SER A 1 99 ? -10.310 -6.142 -7.911 1.00 83.12 99 SER A N 1
ATOM 803 C CA . SER A 1 99 ? -10.918 -6.485 -9.204 1.00 83.12 99 SER A CA 1
ATOM 804 C C . SER A 1 99 ? -10.237 -5.750 -10.358 1.00 83.12 99 SER A C 1
ATOM 806 O O . SER A 1 99 ? -10.043 -6.328 -11.423 1.00 83.12 99 SER A O 1
ATOM 808 N N . GLU A 1 100 ? -9.831 -4.494 -10.136 1.00 84.00 100 GLU A N 1
ATOM 809 C CA . GLU A 1 100 ? -9.051 -3.727 -11.115 1.00 84.00 100 GLU A CA 1
ATOM 810 C C . GLU A 1 100 ? -7.694 -4.386 -11.374 1.00 84.00 100 GLU A C 1
ATOM 812 O O . GLU A 1 100 ? -7.345 -4.637 -12.523 1.00 84.00 100 GLU A O 1
ATOM 817 N N . VAL A 1 101 ? -6.960 -4.731 -10.312 1.00 83.62 101 VAL A N 1
ATOM 818 C CA . VAL A 1 101 ? -5.644 -5.379 -10.424 1.00 83.62 101 VAL A CA 1
ATOM 819 C C . VAL A 1 101 ? -5.753 -6.746 -11.096 1.00 83.62 101 VAL A C 1
ATOM 821 O O . VAL A 1 101 ? -4.913 -7.095 -11.916 1.00 83.62 101 VAL A O 1
ATOM 824 N N . GLU A 1 102 ? -6.793 -7.524 -10.794 1.00 84.06 102 GLU A N 1
ATOM 825 C CA . GLU A 1 102 ? -7.018 -8.817 -11.448 1.00 84.06 102 GLU A CA 1
ATOM 826 C C . GLU A 1 102 ? -7.346 -8.676 -12.934 1.00 84.06 102 GLU A C 1
ATOM 828 O 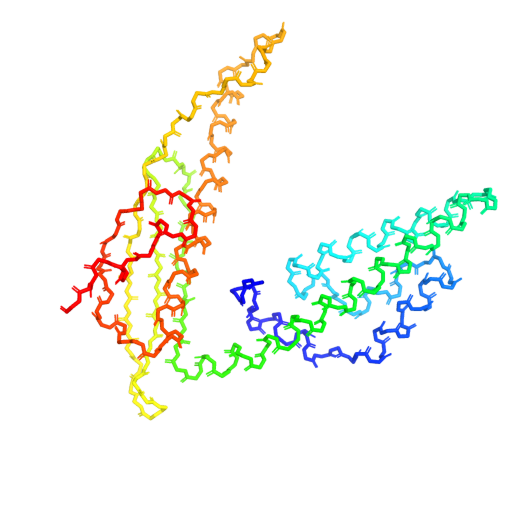O . GLU A 1 102 ? -6.869 -9.479 -13.730 1.00 84.06 102 GLU A O 1
ATOM 833 N N . ALA A 1 103 ? -8.106 -7.651 -13.324 1.00 83.56 103 ALA A N 1
ATOM 834 C CA . ALA A 1 103 ? -8.350 -7.358 -14.732 1.00 83.56 103 ALA A CA 1
ATOM 835 C C . ALA A 1 103 ? -7.076 -6.879 -15.451 1.00 83.56 103 ALA A C 1
ATOM 837 O O . ALA A 1 103 ? -6.852 -7.230 -16.608 1.00 83.56 103 ALA A O 1
ATOM 838 N N . GLU A 1 104 ? -6.226 -6.105 -14.774 1.00 83.75 104 GLU A N 1
ATOM 839 C CA . GLU A 1 104 ? -4.951 -5.619 -15.311 1.00 83.75 104 GLU A CA 1
ATOM 840 C C . GLU A 1 104 ? -3.916 -6.739 -15.470 1.00 83.75 104 GLU A C 1
ATOM 842 O O . GLU A 1 104 ? -3.276 -6.811 -16.516 1.00 83.75 104 GLU A O 1
ATOM 847 N N . GLU A 1 105 ? -3.801 -7.656 -14.500 1.00 80.38 105 GLU A N 1
ATOM 848 C CA . GLU A 1 105 ? -2.877 -8.805 -14.548 1.00 80.38 105 GLU A CA 1
ATOM 849 C C . GLU A 1 105 ? -3.172 -9.775 -15.696 1.00 80.38 105 GLU A C 1
ATOM 851 O O . GLU A 1 105 ? -2.299 -10.536 -16.117 1.00 80.38 105 GLU A O 1
ATOM 856 N N . VAL A 1 106 ? -4.383 -9.724 -16.253 1.00 82.75 106 VAL A N 1
ATOM 857 C CA . VAL A 1 106 ? -4.713 -10.424 -17.494 1.00 82.75 106 VAL A CA 1
ATOM 858 C C . VAL A 1 106 ? -4.003 -9.792 -18.689 1.00 82.75 106 VAL A C 1
ATOM 860 O O . VAL A 1 106 ? -3.853 -10.472 -19.685 1.00 82.75 106 VAL A O 1
ATOM 863 N N . THR A 1 107 ? -3.531 -8.555 -18.665 1.00 83.38 107 THR A N 1
ATOM 864 C CA . THR A 1 107 ? -2.921 -7.915 -19.849 1.00 83.38 107 THR A CA 1
ATOM 865 C C . THR A 1 107 ? -1.469 -7.533 -19.607 1.00 83.38 107 THR A C 1
ATOM 867 O O . THR A 1 107 ? -0.640 -7.627 -20.514 1.00 83.38 107 THR A O 1
ATOM 870 N N . PHE A 1 108 ? -1.132 -7.122 -18.387 1.00 85.25 108 PHE A N 1
ATOM 871 C CA . PHE A 1 108 ? 0.217 -6.716 -18.040 1.00 85.25 108 PHE A CA 1
ATOM 872 C C . PHE A 1 108 ? 0.519 -6.909 -16.551 1.00 85.25 108 PHE A C 1
ATOM 874 O O . PHE A 1 108 ? -0.365 -6.900 -15.704 1.00 85.25 108 PHE A O 1
ATOM 881 N N . SER A 1 109 ? 1.799 -7.045 -16.224 1.00 84.38 109 SER A N 1
ATOM 882 C CA . SER A 1 109 ? 2.311 -7.043 -14.855 1.00 84.38 109 SER A CA 1
ATOM 883 C C . SER A 1 109 ? 3.534 -6.136 -14.772 1.00 84.38 109 SER A C 1
ATOM 885 O O . SER A 1 109 ? 4.326 -6.054 -15.713 1.00 84.38 109 SER A O 1
ATOM 887 N N . VAL A 1 110 ? 3.702 -5.447 -13.646 1.00 84.88 110 VAL A N 1
ATOM 888 C CA . VAL A 1 110 ? 4.868 -4.597 -13.376 1.00 84.88 110 VAL A CA 1
ATOM 889 C C . VAL A 1 110 ? 5.578 -5.136 -12.142 1.00 84.88 110 VAL A C 1
ATOM 891 O O . VAL A 1 110 ? 5.203 -4.834 -11.005 1.00 84.88 110 VAL A O 1
ATOM 894 N N . ASP A 1 111 ? 6.615 -5.930 -12.392 1.00 78.81 111 ASP A N 1
ATOM 895 C CA . ASP A 1 111 ? 7.396 -6.602 -11.365 1.00 78.81 111 ASP A CA 1
ATOM 896 C C . ASP A 1 111 ? 8.634 -5.809 -10.949 1.00 78.81 111 ASP A C 1
ATOM 898 O O . ASP A 1 111 ? 9.378 -5.210 -11.731 1.00 78.81 111 ASP A O 1
ATOM 902 N N . GLU A 1 112 ? 8.916 -5.887 -9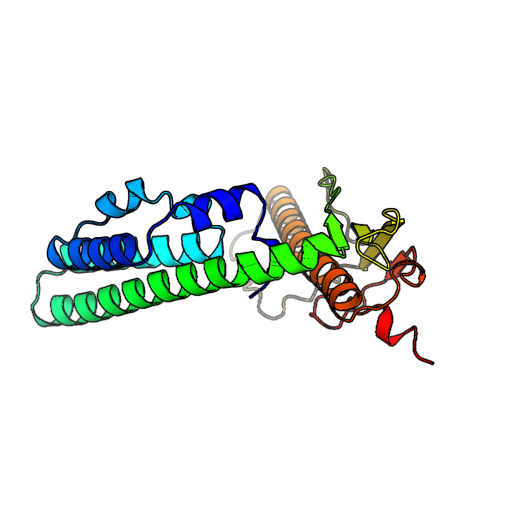.658 1.00 61.88 112 GLU A N 1
ATOM 903 C CA . GLU A 1 112 ? 10.064 -5.242 -9.051 1.00 61.88 112 GLU A CA 1
ATOM 904 C C . GLU A 1 112 ? 11.152 -6.273 -8.759 1.00 61.88 112 GLU A C 1
ATOM 906 O O . GLU A 1 112 ? 11.209 -6.837 -7.670 1.00 61.88 112 GLU A O 1
ATOM 911 N N . GLN A 1 113 ? 12.086 -6.477 -9.692 1.00 56.72 113 GLN A N 1
ATOM 912 C CA . GLN A 1 113 ? 13.399 -7.006 -9.302 1.00 56.72 113 GLN A CA 1
ATOM 913 C C . GLN A 1 113 ? 14.242 -5.860 -8.751 1.00 56.72 113 GLN A C 1
ATOM 915 O O . GLN A 1 113 ? 15.142 -5.342 -9.411 1.00 56.72 113 GLN A O 1
ATOM 920 N N . ASN A 1 114 ? 13.931 -5.444 -7.529 1.00 56.31 114 ASN A N 1
ATOM 921 C CA . ASN A 1 114 ? 14.716 -4.439 -6.835 1.00 56.31 114 ASN A CA 1
ATOM 922 C C . ASN A 1 114 ? 15.685 -5.129 -5.877 1.00 56.31 114 ASN A C 1
ATOM 924 O O . ASN A 1 114 ? 15.333 -5.478 -4.752 1.00 56.31 114 ASN A O 1
ATOM 928 N N . PHE A 1 115 ? 16.928 -5.301 -6.324 1.00 60.03 115 PHE A N 1
ATOM 929 C CA . PHE A 1 115 ? 18.040 -5.493 -5.402 1.00 60.03 115 PHE A CA 1
ATOM 930 C C . PHE A 1 115 ? 18.233 -4.183 -4.642 1.00 60.03 115 PHE A C 1
ATOM 932 O O . PHE A 1 115 ? 18.604 -3.176 -5.244 1.00 60.03 115 PHE A O 1
ATOM 939 N N . LEU A 1 116 ? 17.951 -4.187 -3.338 1.00 66.56 116 LEU A N 1
ATOM 940 C CA . LEU A 1 116 ? 18.301 -3.075 -2.459 1.00 66.56 116 LEU A CA 1
ATOM 941 C C . LEU A 1 116 ? 19.825 -2.886 -2.509 1.00 66.56 116 LEU A C 1
ATOM 943 O O . LEU A 1 116 ? 20.554 -3.809 -2.135 1.00 66.56 116 LEU A O 1
ATOM 947 N N . PRO A 1 117 ? 20.328 -1.729 -2.974 1.00 69.12 117 PRO A N 1
ATOM 948 C CA . PRO A 1 117 ? 21.751 -1.443 -2.911 1.00 69.12 117 PRO A CA 1
ATOM 949 C C . PRO A 1 117 ? 22.212 -1.435 -1.450 1.00 69.12 117 PRO A C 1
ATOM 951 O O . PRO A 1 117 ? 21.559 -0.840 -0.594 1.00 69.12 117 PRO A O 1
ATOM 954 N N . THR A 1 118 ? 23.354 -2.060 -1.158 1.00 68.56 118 THR A N 1
ATOM 955 C CA . THR A 1 118 ? 23.927 -2.083 0.201 1.00 68.56 118 THR A CA 1
ATOM 956 C C . THR A 1 118 ? 24.273 -0.675 0.700 1.00 68.56 118 THR A C 1
ATOM 958 O O . THR A 1 118 ? 24.242 -0.407 1.899 1.00 68.56 118 THR A O 1
ATOM 961 N N . THR A 1 119 ? 24.587 0.239 -0.221 1.00 71.69 119 THR A N 1
ATOM 962 C CA . THR A 1 119 ? 24.843 1.660 0.034 1.00 71.69 119 THR A CA 1
ATOM 963 C C . THR A 1 119 ? 24.224 2.513 -1.073 1.00 71.69 119 THR A C 1
ATOM 965 O O . THR A 1 119 ? 24.119 2.072 -2.219 1.00 71.69 119 THR A O 1
ATOM 968 N N . PHE A 1 120 ? 23.804 3.741 -0.745 1.00 78.69 120 PHE A N 1
ATOM 969 C CA . PHE A 1 120 ? 23.224 4.659 -1.724 1.00 78.69 120 PHE A CA 1
ATOM 970 C C . PHE A 1 120 ? 24.260 5.713 -2.085 1.00 78.69 120 PHE A C 1
ATOM 972 O O . PHE A 1 120 ? 24.896 6.305 -1.216 1.00 78.69 120 PHE A O 1
ATOM 979 N N . SER A 1 121 ? 24.426 5.942 -3.382 1.00 80.56 121 SER A N 1
ATOM 980 C CA . SER A 1 121 ? 25.188 7.081 -3.885 1.00 80.56 121 SER A CA 1
ATOM 981 C C . SER A 1 121 ? 24.235 8.216 -4.250 1.00 80.56 121 SER A C 1
ATOM 983 O O . SER A 1 121 ? 23.032 8.003 -4.396 1.00 80.56 121 SER A O 1
ATOM 985 N N . GLU A 1 122 ? 24.769 9.416 -4.462 1.00 82.38 122 GLU A N 1
ATOM 986 C CA . GLU A 1 122 ? 23.991 10.566 -4.951 1.00 82.38 122 GLU A CA 1
ATOM 987 C C . GLU A 1 122 ? 23.319 10.284 -6.301 1.00 82.38 122 GLU A C 1
ATOM 989 O O . GLU A 1 122 ? 22.290 10.872 -6.630 1.00 82.38 122 GLU A O 1
ATOM 994 N N . ARG A 1 123 ? 23.858 9.335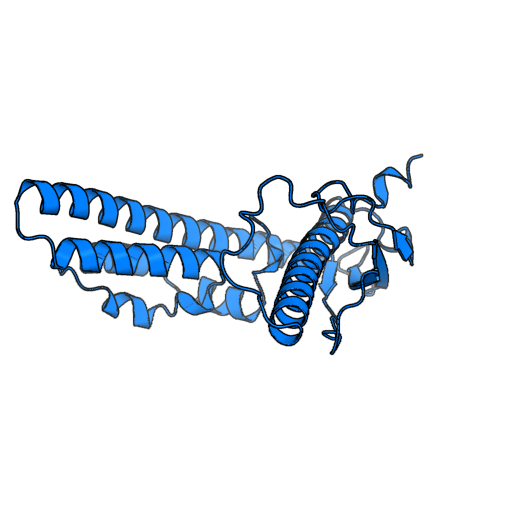 -7.074 1.00 84.44 123 ARG A N 1
ATOM 995 C CA . ARG A 1 123 ? 23.196 8.794 -8.254 1.00 84.44 123 ARG A CA 1
ATOM 996 C C . ARG A 1 123 ? 22.364 7.578 -7.859 1.00 84.44 123 ARG A C 1
ATOM 998 O O . ARG A 1 123 ? 22.874 6.467 -7.713 1.00 84.44 123 ARG A O 1
ATOM 1005 N N . LEU A 1 124 ? 21.066 7.797 -7.718 1.00 86.44 124 LEU A N 1
ATOM 1006 C CA . LEU A 1 124 ? 20.093 6.745 -7.473 1.00 86.44 124 LEU A CA 1
ATOM 1007 C C . LEU A 1 124 ? 19.709 6.077 -8.794 1.00 86.44 124 LEU A C 1
ATOM 1009 O O . LEU A 1 124 ? 19.570 6.736 -9.828 1.00 86.44 124 LEU A O 1
ATOM 1013 N N . SER A 1 125 ? 19.539 4.757 -8.758 1.00 86.56 125 SER A N 1
ATOM 1014 C CA . SER A 1 125 ? 19.040 3.986 -9.893 1.00 86.56 125 SER A CA 1
ATOM 1015 C C . SER A 1 125 ? 17.974 2.997 -9.448 1.00 86.56 125 SER A C 1
ATOM 1017 O O . SER A 1 125 ? 18.069 2.411 -8.367 1.00 86.56 125 SER A O 1
ATOM 1019 N N . VAL A 1 126 ? 16.942 2.854 -10.273 1.00 87.19 126 VAL A N 1
ATOM 1020 C CA . VAL A 1 126 ? 15.837 1.919 -10.061 1.00 87.19 126 VAL A CA 1
ATOM 1021 C C . VAL A 1 126 ? 15.593 1.185 -11.366 1.00 87.19 126 VAL A C 1
ATOM 1023 O O . VAL A 1 126 ? 15.457 1.813 -12.417 1.00 87.19 126 VAL A O 1
ATOM 1026 N N . ARG A 1 127 ? 15.525 -0.143 -11.303 1.00 87.88 127 ARG A N 1
ATOM 1027 C CA . ARG A 1 127 ? 15.176 -0.979 -12.447 1.00 87.88 127 ARG A CA 1
ATOM 1028 C C . ARG A 1 127 ? 13.768 -1.518 -12.249 1.00 87.88 127 ARG A C 1
ATOM 1030 O O . ARG A 1 127 ? 13.506 -2.209 -11.273 1.00 87.88 127 ARG A O 1
ATOM 1037 N N . ILE A 1 128 ? 12.883 -1.213 -13.188 1.00 87.25 128 ILE A N 1
ATOM 1038 C CA . ILE A 1 128 ? 11.522 -1.744 -13.209 1.00 87.25 128 ILE A CA 1
ATOM 1039 C C . ILE A 1 128 ? 11.442 -2.765 -14.333 1.00 87.25 128 ILE A C 1
ATOM 1041 O O . ILE A 1 128 ? 11.777 -2.452 -15.479 1.00 87.25 128 ILE A O 1
ATOM 1045 N N . ASN A 1 129 ? 11.020 -3.978 -13.996 1.00 88.31 129 ASN A N 1
ATOM 1046 C CA . ASN A 1 129 ? 10.704 -4.998 -14.978 1.00 88.31 129 ASN A CA 1
ATOM 1047 C C . ASN A 1 129 ? 9.196 -4.986 -15.210 1.00 88.31 129 ASN A C 1
ATOM 1049 O O . ASN A 1 129 ? 8.408 -4.640 -14.332 1.00 88.31 129 ASN A O 1
ATOM 1053 N N . TYR A 1 130 ? 8.786 -5.335 -16.412 1.00 88.94 130 TYR A N 1
ATOM 1054 C CA . TYR A 1 130 ? 7.377 -5.413 -16.743 1.00 88.94 130 TYR A CA 1
ATOM 1055 C C . TYR A 1 130 ? 7.171 -6.482 -17.802 1.00 88.94 130 TYR A C 1
ATOM 1057 O O . TYR A 1 130 ? 8.055 -6.765 -18.615 1.00 88.94 130 TYR A O 1
ATOM 1065 N N . SER A 1 131 ? 5.981 -7.054 -17.772 1.00 88.94 131 SER A N 1
ATOM 1066 C CA . SER A 1 131 ? 5.515 -8.042 -18.724 1.00 88.94 131 SER A CA 1
ATOM 1067 C C . SER A 1 131 ? 4.192 -7.559 -19.288 1.00 88.94 131 SER A C 1
ATOM 1069 O O . SER A 1 131 ? 3.369 -7.014 -18.555 1.00 88.94 131 SER A O 1
ATOM 1071 N N . TRP A 1 132 ? 3.973 -7.733 -20.582 1.00 90.56 132 TRP A N 1
ATOM 1072 C CA . TRP A 1 132 ? 2.724 -7.346 -21.230 1.00 90.56 132 TRP A CA 1
ATOM 1073 C C . TRP A 1 132 ? 2.393 -8.313 -22.354 1.00 90.56 132 TRP A C 1
ATOM 1075 O O . TRP A 1 132 ? 3.264 -9.016 -22.869 1.00 90.56 132 TRP A O 1
ATOM 1085 N N . ARG A 1 133 ? 1.128 -8.333 -22.754 1.00 86.69 133 ARG A N 1
ATOM 1086 C CA . ARG A 1 133 ? 0.665 -9.024 -23.953 1.00 86.69 133 ARG A CA 1
ATOM 1087 C C . ARG A 1 133 ? -0.353 -8.162 -24.681 1.00 86.69 133 ARG A C 1
ATOM 1089 O O . ARG A 1 133 ? -1.085 -7.397 -24.062 1.00 86.69 133 ARG A O 1
ATOM 1096 N N . ILE A 1 134 ? -0.362 -8.274 -26.006 1.00 79.69 134 ILE A N 1
ATOM 1097 C CA . ILE A 1 134 ? -1.252 -7.491 -26.877 1.00 79.69 134 ILE A CA 1
ATOM 1098 C C . ILE A 1 134 ? -2.695 -8.007 -26.771 1.00 79.69 134 ILE A C 1
ATOM 1100 O O . ILE A 1 134 ? -3.640 -7.230 -26.857 1.00 79.69 134 ILE A O 1
ATOM 1104 N N . ASP A 1 135 ? -2.855 -9.314 -26.557 1.00 78.69 135 ASP A N 1
ATOM 1105 C CA . ASP A 1 135 ? -4.144 -9.989 -26.413 1.00 78.69 135 ASP A CA 1
ATOM 1106 C C . ASP A 1 135 ? -4.052 -11.101 -25.354 1.00 78.69 135 ASP A C 1
ATOM 1108 O O . ASP A 1 135 ? -2.962 -11.576 -25.030 1.00 78.69 135 ASP A O 1
ATOM 1112 N N . GLN A 1 136 ? -5.194 -11.559 -24.836 1.00 76.69 136 GLN A N 1
ATOM 1113 C CA . GLN A 1 136 ? -5.280 -12.615 -23.821 1.00 76.69 136 GLN A CA 1
ATOM 1114 C C . GLN A 1 136 ? -4.722 -13.963 -24.296 1.00 76.69 136 GLN A C 1
ATOM 1116 O O . GLN A 1 136 ? -4.321 -14.785 -23.471 1.00 76.69 136 GLN A O 1
ATOM 1121 N N . ASN A 1 137 ? -4.685 -14.182 -25.610 1.00 78.44 137 ASN A N 1
ATOM 1122 C CA . ASN A 1 137 ? -4.153 -15.396 -26.228 1.00 78.44 137 ASN A CA 1
ATOM 1123 C C . ASN A 1 137 ? -2.721 -15.227 -26.753 1.00 78.44 137 ASN A C 1
ATOM 1125 O O . ASN A 1 137 ? -2.140 -16.192 -27.242 1.00 78.44 137 ASN A O 1
ATOM 1129 N N . ALA A 1 138 ? -2.164 -14.014 -26.690 1.00 83.56 138 ALA A N 1
ATOM 1130 C CA . ALA A 1 138 ? -0.808 -13.748 -27.143 1.00 83.56 138 ALA A CA 1
ATOM 1131 C C . ALA A 1 138 ? 0.225 -14.148 -26.080 1.00 83.56 138 ALA A C 1
ATOM 1133 O O . ALA A 1 138 ? -0.043 -14.110 -24.873 1.00 83.56 138 ALA A O 1
ATOM 1134 N N . ASP A 1 139 ? 1.428 -14.481 -26.547 1.00 87.12 139 ASP A N 1
ATOM 1135 C CA . ASP A 1 139 ? 2.562 -14.772 -25.678 1.00 87.12 139 ASP A CA 1
ATOM 1136 C C . ASP A 1 139 ? 2.973 -13.541 -24.864 1.00 87.12 139 ASP A C 1
ATOM 1138 O O . ASP A 1 139 ? 2.950 -12.400 -25.340 1.00 87.12 139 ASP A O 1
ATOM 1142 N N . TRP A 1 140 ? 3.391 -13.790 -23.623 1.00 89.19 140 TRP A N 1
ATOM 1143 C CA . TRP A 1 140 ? 3.907 -12.758 -22.734 1.00 89.19 140 TRP A CA 1
ATOM 1144 C C . TRP A 1 140 ? 5.239 -12.207 -23.245 1.00 89.19 140 TRP A C 1
ATOM 1146 O O . TRP A 1 140 ? 6.236 -12.924 -23.363 1.00 89.19 140 TRP A O 1
ATOM 1156 N N . GLN A 1 141 ? 5.269 -10.902 -23.484 1.00 89.62 141 GLN A N 1
ATOM 1157 C CA . GLN A 1 141 ? 6.483 -10.145 -23.757 1.00 89.62 141 GLN A CA 1
ATOM 1158 C C . GLN A 1 141 ? 7.028 -9.555 -22.460 1.00 89.62 141 GLN A C 1
ATOM 1160 O O . GLN A 1 141 ? 6.285 -9.315 -21.509 1.00 89.62 141 GLN A O 1
ATOM 1165 N N . HIS A 1 142 ? 8.342 -9.344 -22.422 1.00 89.75 142 HIS A N 1
ATOM 1166 C CA . HIS A 1 142 ? 9.059 -8.925 -21.224 1.00 89.75 142 HIS A CA 1
ATOM 1167 C C . HIS A 1 142 ? 9.999 -7.774 -21.552 1.00 89.75 142 HIS A C 1
ATOM 1169 O O . HIS A 1 142 ? 10.658 -7.758 -22.594 1.00 89.75 142 HIS A O 1
ATOM 1175 N N . GLY A 1 143 ? 10.092 -6.824 -20.631 1.00 89.06 143 GLY A N 1
ATOM 1176 C CA . GLY A 1 143 ? 10.877 -5.617 -20.797 1.00 89.06 143 GLY A CA 1
ATOM 1177 C C . GLY A 1 143 ? 11.406 -5.116 -19.466 1.00 89.06 143 GLY A C 1
ATOM 1178 O O . GLY A 1 143 ? 10.986 -5.532 -18.385 1.00 89.06 143 GLY A O 1
ATOM 1179 N N . SER A 1 144 ? 12.389 -4.225 -19.543 1.00 89.81 144 SER A N 1
ATOM 1180 C CA . SER A 1 144 ? 12.912 -3.562 -18.357 1.00 89.81 144 SER A CA 1
ATOM 1181 C C . SER A 1 144 ? 13.378 -2.156 -18.683 1.00 89.81 144 SER A C 1
ATOM 1183 O O . SER A 1 144 ? 14.039 -1.947 -19.702 1.00 89.81 144 SER A O 1
ATOM 1185 N N . ILE A 1 145 ? 13.087 -1.225 -17.783 1.00 89.69 145 ILE A N 1
ATOM 1186 C CA . ILE A 1 145 ? 13.511 0.171 -17.852 1.00 89.69 145 ILE A CA 1
ATOM 1187 C C . ILE A 1 145 ? 14.356 0.504 -16.625 1.00 89.69 145 ILE A C 1
ATOM 1189 O O . ILE A 1 145 ? 14.028 0.137 -15.496 1.00 89.69 145 ILE A O 1
ATOM 1193 N N . THR A 1 146 ? 15.468 1.198 -16.852 1.00 89.81 146 THR A N 1
ATOM 1194 C CA . THR A 1 146 ? 16.338 1.700 -15.787 1.00 89.81 146 THR A CA 1
ATOM 1195 C C . THR A 1 146 ? 16.171 3.204 -15.654 1.00 89.81 146 THR A C 1
ATOM 1197 O O . THR A 1 146 ? 16.548 3.970 -16.541 1.00 89.81 146 THR A O 1
ATOM 1200 N N . PHE A 1 147 ? 15.632 3.628 -14.521 1.00 87.81 147 PHE A N 1
ATOM 1201 C CA . PHE A 1 147 ? 15.544 5.022 -14.134 1.00 87.81 147 PHE A CA 1
ATOM 1202 C C . PHE A 1 147 ? 16.811 5.437 -13.396 1.00 87.81 147 PHE A C 1
ATOM 1204 O O . PHE A 1 147 ? 17.305 4.712 -12.534 1.00 87.81 147 PHE A O 1
ATOM 1211 N N . SER A 1 148 ? 17.331 6.617 -13.720 1.00 87.38 148 SER A N 1
ATOM 1212 C CA . SER A 1 148 ? 18.440 7.236 -13.001 1.00 87.38 148 SER A CA 1
ATOM 1213 C C . SER A 1 148 ? 18.051 8.625 -12.514 1.00 87.38 148 SER A C 1
ATOM 1215 O O . SER A 1 148 ? 17.419 9.390 -13.240 1.00 87.38 148 SER A O 1
ATOM 1217 N N . TYR A 1 149 ? 18.411 8.943 -11.277 1.00 86.06 149 TYR A N 1
ATOM 1218 C CA . TYR A 1 149 ? 18.119 10.218 -10.635 1.00 86.06 149 TYR A CA 1
ATOM 1219 C C . TYR A 1 149 ? 19.369 10.719 -9.921 1.00 86.06 149 TYR A C 1
ATOM 1221 O O . TYR A 1 149 ? 20.066 9.949 -9.261 1.00 86.06 149 TYR A O 1
ATOM 1229 N N . LEU A 1 150 ? 19.653 12.010 -10.061 1.00 84.31 150 LEU A N 1
ATOM 1230 C CA . LEU A 1 150 ? 20.720 12.665 -9.318 1.00 84.31 150 LEU A CA 1
ATOM 1231 C C . LEU A 1 150 ? 20.092 13.387 -8.126 1.00 84.31 150 LEU A C 1
ATOM 1233 O O . LEU A 1 150 ? 19.400 14.391 -8.307 1.00 84.31 150 LEU A O 1
ATOM 1237 N N . ALA A 1 151 ? 20.323 12.866 -6.923 1.00 76.88 151 ALA A N 1
ATOM 1238 C CA . ALA A 1 151 ? 19.886 13.493 -5.690 1.00 76.88 151 ALA A CA 1
ATOM 1239 C C . ALA A 1 151 ? 20.630 14.819 -5.517 1.00 76.88 151 ALA A C 1
ATOM 1241 O O . ALA A 1 151 ? 21.840 14.849 -5.310 1.00 76.88 151 ALA A O 1
ATOM 1242 N N . LYS A 1 152 ? 19.899 15.927 -5.640 1.00 70.69 152 LYS A N 1
ATOM 1243 C CA . LYS A 1 152 ? 20.422 17.245 -5.289 1.00 70.69 152 LYS A CA 1
ATOM 1244 C C . LYS A 1 152 ? 20.356 17.387 -3.774 1.00 70.69 152 LYS A C 1
ATOM 1246 O O . LYS A 1 152 ? 19.305 17.142 -3.186 1.00 70.69 152 LYS A O 1
ATOM 1251 N N . GLU A 1 153 ? 21.458 17.793 -3.155 1.00 60.66 153 GLU A N 1
ATOM 1252 C CA . GLU A 1 153 ? 21.421 18.298 -1.785 1.00 60.66 153 GLU A CA 1
ATOM 1253 C C . GLU A 1 153 ? 20.646 19.620 -1.821 1.00 60.66 153 GLU A C 1
ATOM 1255 O O . GLU A 1 153 ? 21.165 20.648 -2.257 1.00 60.66 153 GLU A O 1
ATOM 1260 N N . GLU A 1 154 ? 19.360 19.593 -1.463 1.00 56.53 154 GLU A N 1
ATOM 1261 C CA . GLU A 1 154 ? 18.628 20.839 -1.262 1.00 56.53 154 GLU A CA 1
ATOM 1262 C C . GLU A 1 154 ? 19.258 21.578 -0.075 1.00 56.53 154 GLU A C 1
ATOM 1264 O O . GLU A 1 154 ? 19.429 20.982 0.997 1.00 56.53 154 GLU A O 1
ATOM 1269 N N . PRO A 1 155 ? 19.622 22.865 -0.229 1.00 52.75 155 PRO A N 1
ATOM 1270 C CA . PRO A 1 155 ? 20.128 23.632 0.890 1.00 52.75 155 PRO A CA 1
ATOM 1271 C C . PRO A 1 155 ? 19.010 23.720 1.923 1.00 52.75 155 PRO A C 1
ATOM 1273 O O . PRO A 1 155 ? 17.926 24.239 1.653 1.00 52.75 155 PRO A O 1
ATOM 1276 N N . SER A 1 156 ? 19.255 23.186 3.115 1.00 51.81 156 SER A N 1
ATOM 1277 C CA . SER A 1 156 ? 18.260 23.196 4.177 1.00 51.81 156 SER A CA 1
ATOM 1278 C C . SER A 1 156 ? 18.192 24.584 4.815 1.00 51.81 156 SER A C 1
ATOM 1280 O O . SER A 1 156 ? 18.736 24.827 5.890 1.00 51.81 156 SER A O 1
ATOM 1282 N N . TYR A 1 157 ? 17.515 25.517 4.143 1.00 56.19 157 TYR A N 1
ATOM 1283 C CA . TYR A 1 157 ? 17.324 26.897 4.608 1.00 56.19 157 TYR A CA 1
ATOM 1284 C C . TYR A 1 157 ? 16.537 26.994 5.927 1.00 56.19 157 TYR A C 1
ATOM 1286 O O . TYR A 1 157 ? 16.582 28.024 6.594 1.00 56.19 157 TYR A O 1
ATOM 1294 N N . PHE A 1 158 ? 15.849 25.918 6.322 1.00 54.28 158 PHE A N 1
ATOM 1295 C CA . PHE A 1 158 ? 15.076 25.817 7.563 1.00 54.28 158 PHE A CA 1
ATOM 1296 C C . PHE A 1 158 ? 15.721 24.907 8.617 1.00 54.28 158 PHE A C 1
ATOM 1298 O O . PHE A 1 158 ? 15.107 24.651 9.655 1.00 54.28 158 PHE A O 1
ATOM 1305 N N . SER A 1 159 ? 16.933 24.386 8.383 1.00 57.41 159 SER A N 1
ATOM 1306 C CA . SER A 1 159 ? 17.582 23.561 9.405 1.00 57.41 159 SER A CA 1
ATOM 1307 C C . SER A 1 159 ? 18.035 24.425 10.577 1.00 57.41 159 SER A C 1
ATOM 1309 O O . SER A 1 159 ? 18.906 25.286 10.463 1.00 57.41 159 SER A O 1
ATOM 1311 N N . VAL A 1 160 ? 17.421 24.181 11.735 1.00 58.03 160 VAL A N 1
ATOM 1312 C CA . VAL A 1 160 ? 17.895 24.709 13.011 1.00 58.03 160 VAL A CA 1
ATOM 1313 C C . VAL A 1 160 ? 19.305 24.170 13.212 1.00 58.03 160 VAL A C 1
ATOM 1315 O O . VAL A 1 160 ? 19.497 22.956 13.295 1.00 58.03 160 VAL A O 1
ATOM 1318 N N . VAL A 1 161 ? 20.291 25.068 13.264 1.00 61.69 161 VAL A N 1
ATOM 1319 C CA . VAL A 1 161 ? 21.681 24.699 13.540 1.00 61.69 161 VAL A CA 1
ATOM 1320 C C . VAL A 1 161 ? 21.699 23.924 14.860 1.00 61.69 161 VAL A C 1
ATOM 1322 O O . VAL A 1 161 ? 21.270 24.469 15.884 1.00 61.69 161 VAL A O 1
ATOM 1325 N N . PRO A 1 162 ? 22.151 22.657 14.870 1.00 59.78 162 PRO A N 1
ATOM 1326 C CA . PRO A 1 162 ? 22.148 21.862 16.084 1.00 59.78 162 PRO A CA 1
ATOM 1327 C C . PRO A 1 162 ? 22.975 22.563 17.161 1.00 59.78 162 PRO A C 1
ATOM 1329 O O . PRO A 1 162 ? 24.142 22.889 16.950 1.00 59.78 162 PRO A O 1
ATOM 1332 N N . THR A 1 163 ? 22.399 22.753 18.349 1.00 59.38 163 THR A N 1
ATOM 1333 C CA . THR A 1 163 ? 23.070 23.395 19.497 1.00 59.38 163 THR A CA 1
ATOM 1334 C C . THR A 1 163 ? 24.301 22.605 19.976 1.00 59.38 163 THR A C 1
ATOM 1336 O O . THR A 1 163 ? 25.122 23.108 20.738 1.00 59.38 163 THR A O 1
ATOM 1339 N N . ARG A 1 164 ? 24.454 21.354 19.518 1.00 64.44 164 ARG A N 1
ATOM 1340 C CA . ARG A 1 164 ? 25.565 20.447 19.814 1.00 64.44 164 ARG A CA 1
ATOM 1341 C C . ARG A 1 164 ? 26.115 19.867 18.511 1.00 64.44 164 ARG A C 1
ATOM 1343 O O . ARG A 1 164 ? 25.336 19.417 17.677 1.00 64.44 164 ARG A O 1
ATOM 1350 N N . LYS A 1 165 ? 27.448 19.812 18.366 1.00 65.00 165 LYS A N 1
ATOM 1351 C CA . LYS A 1 165 ? 28.112 19.147 17.229 1.00 65.00 165 LYS A CA 1
ATOM 1352 C C . LYS A 1 165 ? 27.612 17.706 17.105 1.00 65.00 165 LYS A C 1
ATOM 1354 O O . LYS A 1 165 ? 27.830 16.891 18.003 1.00 65.00 165 LYS A O 1
ATOM 1359 N N . VAL A 1 166 ? 26.941 17.412 16.000 1.00 66.75 166 VAL A N 1
ATOM 1360 C CA . VAL A 1 166 ? 26.551 16.057 15.616 1.00 66.75 166 VAL A CA 1
ATOM 1361 C C . VAL A 1 166 ? 27.815 15.322 15.153 1.00 66.75 166 VAL A C 1
ATOM 1363 O O . VAL A 1 166 ? 28.696 15.915 14.530 1.00 66.75 166 VAL A O 1
ATOM 1366 N N . SER A 1 167 ? 27.971 14.050 15.526 1.00 77.00 167 SER A N 1
ATOM 1367 C CA . SER A 1 167 ? 29.146 13.266 15.133 1.00 77.00 167 SER A CA 1
ATOM 1368 C C . SER A 1 167 ? 29.143 12.999 13.625 1.00 77.00 167 SER A C 1
ATOM 1370 O O . SER A 1 167 ? 28.085 12.860 13.011 1.00 77.00 167 SER A O 1
ATOM 1372 N N . VAL A 1 168 ? 30.331 12.863 13.027 1.00 77.50 168 VAL A N 1
ATOM 1373 C CA . VAL A 1 168 ? 30.494 12.525 11.597 1.00 77.50 168 VAL A CA 1
ATOM 1374 C C . VAL A 1 168 ? 29.717 11.253 11.233 1.00 77.50 168 VAL A C 1
ATOM 1376 O O . VAL A 1 168 ? 29.066 11.199 10.194 1.00 77.50 168 VAL A O 1
ATOM 1379 N N . ALA A 1 169 ? 29.709 10.262 12.130 1.00 79.56 169 ALA A N 1
ATOM 1380 C CA . ALA A 1 169 ? 28.958 9.021 11.955 1.00 79.56 169 ALA A CA 1
ATOM 1381 C C . ALA A 1 169 ? 27.440 9.249 11.864 1.00 79.56 169 ALA A C 1
ATOM 1383 O O . ALA A 1 169 ? 26.775 8.645 11.027 1.00 79.56 169 ALA A O 1
ATOM 1384 N N . ARG A 1 170 ? 26.889 10.150 12.686 1.00 80.69 170 ARG A N 1
ATOM 1385 C CA . ARG A 1 170 ? 25.454 10.449 12.678 1.00 80.69 170 ARG A CA 1
ATOM 1386 C C . ARG A 1 170 ? 25.038 11.239 11.437 1.00 80.69 170 ARG A C 1
ATOM 1388 O O . ARG A 1 170 ? 24.006 10.929 10.860 1.00 80.69 170 ARG A O 1
ATOM 1395 N N . HIS A 1 171 ? 25.872 12.168 10.966 1.00 80.06 171 HIS A N 1
ATOM 1396 C CA . HIS A 1 171 ? 25.640 12.837 9.681 1.00 80.06 171 HIS A CA 1
ATOM 1397 C C . HIS A 1 171 ? 25.665 11.863 8.496 1.00 80.06 171 HIS A C 1
ATOM 1399 O O . HIS A 1 171 ? 24.817 11.956 7.611 1.00 80.06 171 HIS A O 1
ATOM 1405 N N . ALA A 1 172 ? 26.599 10.906 8.484 1.00 81.25 172 ALA A N 1
ATOM 1406 C CA . ALA A 1 172 ? 26.647 9.877 7.447 1.00 81.25 172 ALA A CA 1
ATOM 1407 C C . ALA A 1 172 ? 25.394 8.984 7.468 1.00 81.25 172 ALA A C 1
ATOM 1409 O O . ALA A 1 172 ? 24.843 8.673 6.414 1.00 81.25 172 ALA A O 1
ATOM 1410 N N . GLN A 1 173 ? 24.909 8.624 8.662 1.00 83.25 173 GLN A N 1
ATOM 1411 C CA . GLN A 1 173 ? 23.679 7.851 8.827 1.00 83.25 173 GLN A CA 1
ATOM 1412 C C . GLN A 1 173 ? 22.442 8.624 8.348 1.00 83.25 173 GLN A C 1
ATOM 1414 O O . GLN A 1 173 ? 21.649 8.078 7.589 1.00 83.25 173 GLN A O 1
ATOM 1419 N N . GLU A 1 174 ? 22.300 9.895 8.732 1.00 83.88 174 GLU A N 1
ATOM 1420 C CA . GLU A 1 174 ? 21.196 10.752 8.280 1.00 83.88 174 GLU A CA 1
ATOM 1421 C C . GLU A 1 174 ? 21.224 10.948 6.754 1.00 83.88 174 GLU A C 1
ATOM 1423 O O . GLU A 1 174 ? 20.183 10.860 6.104 1.00 83.88 174 GLU A O 1
ATOM 1428 N N . LYS A 1 175 ? 22.410 11.131 6.148 1.00 82.88 175 LYS A N 1
ATOM 1429 C CA . LYS A 1 175 ? 22.556 11.191 4.680 1.00 82.88 175 LYS A CA 1
ATOM 1430 C C . LYS A 1 175 ? 22.096 9.887 4.023 1.00 82.88 175 LYS A C 1
ATOM 1432 O O . LYS A 1 175 ? 21.344 9.931 3.053 1.00 82.88 175 LYS A O 1
ATOM 1437 N N . GLN A 1 176 ? 22.494 8.740 4.567 1.00 84.88 176 GLN A N 1
ATOM 1438 C CA . GLN A 1 176 ? 22.108 7.429 4.045 1.00 84.88 176 GLN A CA 1
ATOM 1439 C C . GLN A 1 176 ? 20.597 7.167 4.181 1.00 84.88 176 GLN A C 1
ATOM 1441 O O . GLN A 1 176 ? 19.985 6.646 3.250 1.00 84.88 176 GLN A O 1
ATOM 1446 N N . GLU A 1 177 ? 19.979 7.561 5.297 1.00 85.69 177 GLU A N 1
ATOM 1447 C CA . GLU A 1 177 ? 18.531 7.438 5.506 1.00 85.69 177 GLU A CA 1
ATOM 1448 C C . GLU A 1 177 ? 17.741 8.350 4.556 1.00 85.69 177 GLU A C 1
ATOM 1450 O O . GLU A 1 177 ? 16.744 7.930 3.968 1.00 85.69 177 GLU A O 1
ATOM 1455 N N . ASN A 1 178 ? 18.214 9.578 4.332 1.00 85.69 178 ASN A N 1
ATOM 1456 C CA . ASN A 1 178 ? 17.601 10.491 3.369 1.00 85.69 178 ASN A CA 1
ATOM 1457 C C . ASN A 1 178 ? 17.701 9.959 1.933 1.00 85.69 178 ASN A C 1
ATOM 1459 O O . ASN A 1 178 ? 16.716 10.004 1.195 1.00 85.69 178 ASN A O 1
ATOM 1463 N N . LEU A 1 179 ? 18.857 9.409 1.543 1.00 85.50 179 LEU A N 1
ATOM 1464 C CA . LEU A 1 179 ? 19.030 8.773 0.234 1.00 85.50 179 LEU A CA 1
ATOM 1465 C C . LEU A 1 179 ? 18.137 7.539 0.074 1.00 85.50 179 LEU A C 1
ATOM 1467 O O . LEU A 1 179 ? 17.568 7.345 -0.998 1.00 85.50 179 LEU A O 1
ATOM 1471 N N . TYR A 1 180 ? 17.967 6.745 1.134 1.00 85.31 180 TYR A N 1
ATOM 1472 C CA . TYR A 1 180 ? 17.044 5.612 1.143 1.00 85.31 180 TYR A CA 1
ATOM 1473 C C . TYR A 1 180 ? 15.597 6.059 0.905 1.00 85.31 180 TYR A C 1
ATOM 1475 O O . TYR A 1 180 ? 14.945 5.556 -0.006 1.00 85.31 180 TYR A O 1
ATOM 1483 N N . ARG A 1 181 ? 15.114 7.063 1.650 1.00 84.62 181 ARG A N 1
ATOM 1484 C CA . ARG A 1 181 ? 13.756 7.612 1.473 1.00 84.62 181 ARG A CA 1
ATOM 1485 C C . ARG A 1 181 ? 13.550 8.184 0.070 1.00 84.62 181 ARG A C 1
ATOM 1487 O O . ARG A 1 181 ? 12.506 7.972 -0.541 1.00 84.62 181 ARG A O 1
ATOM 1494 N N . ALA A 1 182 ? 14.554 8.885 -0.463 1.00 85.62 182 ALA A N 1
ATOM 1495 C CA . ALA A 1 182 ? 14.518 9.400 -1.829 1.00 85.62 182 ALA A CA 1
ATOM 1496 C C . ALA A 1 182 ? 14.477 8.269 -2.870 1.00 85.62 182 ALA A C 1
ATOM 1498 O O . ALA A 1 182 ? 13.768 8.383 -3.868 1.00 85.62 182 ALA A O 1
ATOM 1499 N N . TRP A 1 183 ? 15.203 7.174 -2.636 1.00 86.75 183 TRP A N 1
ATOM 1500 C CA . TRP A 1 183 ? 15.193 5.993 -3.496 1.00 86.75 183 TRP A CA 1
ATOM 1501 C C . TRP A 1 183 ? 13.857 5.244 -3.448 1.00 86.75 183 TRP A C 1
ATOM 1503 O O . TRP A 1 183 ? 13.344 4.873 -4.502 1.00 86.75 183 TRP A O 1
ATOM 1513 N N . GLU A 1 184 ? 13.255 5.069 -2.267 1.00 84.75 184 GLU A N 1
ATOM 1514 C CA . GLU A 1 184 ? 11.914 4.482 -2.129 1.00 84.75 184 GLU A CA 1
ATOM 1515 C C . GLU A 1 184 ? 10.863 5.303 -2.877 1.00 84.75 184 GLU A C 1
ATOM 1517 O O . GLU A 1 184 ? 10.051 4.755 -3.624 1.00 84.75 184 GLU A O 1
ATOM 1522 N N . HIS A 1 185 ? 10.913 6.628 -2.727 1.00 85.31 185 HIS A N 1
ATOM 1523 C CA . HIS A 1 185 ? 9.992 7.530 -3.411 1.00 85.31 185 HIS A CA 1
ATOM 1524 C C . HIS A 1 185 ? 10.193 7.517 -4.932 1.00 85.31 185 HIS A C 1
ATOM 1526 O O . HIS A 1 185 ? 9.229 7.410 -5.690 1.00 85.31 185 HIS A O 1
ATOM 1532 N N . LEU A 1 186 ? 11.449 7.537 -5.396 1.00 87.00 186 LEU A N 1
ATOM 1533 C CA . LEU A 1 186 ? 11.791 7.369 -6.811 1.00 87.00 186 LEU A CA 1
ATOM 1534 C C . LEU A 1 186 ? 11.219 6.061 -7.363 1.00 87.00 186 LEU A C 1
ATOM 1536 O O . LEU A 1 186 ? 10.593 6.059 -8.420 1.00 87.00 186 LEU A O 1
ATOM 1540 N N . ARG A 1 187 ? 11.407 4.958 -6.637 1.00 85.94 187 ARG A N 1
ATOM 1541 C CA . ARG A 1 187 ? 10.904 3.637 -7.014 1.00 85.94 187 ARG A CA 1
ATOM 1542 C C . ARG A 1 187 ? 9.386 3.635 -7.173 1.00 85.94 187 ARG A C 1
ATOM 1544 O O . ARG A 1 187 ? 8.902 3.155 -8.198 1.00 85.94 187 ARG A O 1
ATOM 1551 N N . ALA A 1 188 ? 8.659 4.205 -6.213 1.00 84.06 188 ALA A N 1
ATOM 1552 C CA . ALA A 1 188 ? 7.202 4.298 -6.267 1.00 84.06 188 ALA A CA 1
ATOM 1553 C C . ALA A 1 188 ? 6.724 5.069 -7.510 1.00 84.06 188 ALA A C 1
ATOM 1555 O O . ALA A 1 188 ? 5.897 4.560 -8.266 1.00 84.06 188 ALA A O 1
ATOM 1556 N N . ILE A 1 189 ? 7.308 6.243 -7.779 1.00 86.31 189 ILE A N 1
ATOM 1557 C CA . ILE A 1 189 ? 6.945 7.064 -8.943 1.00 86.31 189 ILE A CA 1
ATOM 1558 C C . ILE A 1 189 ? 7.279 6.343 -10.260 1.00 86.31 189 ILE A C 1
ATOM 1560 O O . ILE A 1 189 ? 6.483 6.352 -11.200 1.00 86.31 189 ILE A O 1
ATOM 1564 N N . CYS A 1 190 ? 8.453 5.716 -10.356 1.00 86.88 190 CYS A N 1
ATOM 1565 C CA . CYS A 1 190 ? 8.873 4.986 -11.553 1.00 86.88 190 CYS A CA 1
ATOM 1566 C C . CYS A 1 190 ? 7.930 3.821 -11.876 1.00 86.88 190 CYS A C 1
ATOM 1568 O O . CYS A 1 190 ? 7.566 3.630 -13.038 1.00 86.88 190 CYS A O 1
ATOM 1570 N N . LYS A 1 191 ? 7.506 3.073 -10.853 1.00 86.00 191 LYS A N 1
ATOM 1571 C CA . LYS A 1 191 ? 6.535 1.984 -10.993 1.00 86.00 191 LYS A CA 1
ATOM 1572 C C . LYS A 1 191 ? 5.173 2.504 -11.448 1.00 86.00 191 LYS A C 1
ATOM 1574 O O . LYS A 1 191 ? 4.610 1.973 -12.403 1.00 86.00 191 LYS A O 1
ATOM 1579 N N . GLU A 1 192 ? 4.692 3.573 -10.814 1.00 85.06 192 GLU A N 1
ATOM 1580 C CA . GLU A 1 192 ? 3.430 4.226 -11.176 1.00 85.06 192 GLU A CA 1
ATOM 1581 C C . GLU A 1 192 ? 3.422 4.709 -12.620 1.00 85.06 192 GLU A C 1
ATOM 1583 O O . GLU A 1 192 ? 2.432 4.541 -13.330 1.00 85.06 192 GLU A O 1
ATOM 1588 N N . SER A 1 193 ? 4.555 5.234 -13.080 1.00 87.88 193 SER A N 1
ATOM 1589 C CA . SER A 1 193 ? 4.720 5.640 -14.464 1.00 87.88 193 SER A CA 1
ATOM 1590 C C . SER A 1 193 ? 4.537 4.446 -15.413 1.00 87.88 193 SER A C 1
ATOM 1592 O O . SER A 1 193 ? 3.613 4.443 -16.225 1.00 87.88 193 SER A O 1
ATOM 1594 N N . VAL A 1 194 ? 5.348 3.389 -15.283 1.00 87.62 194 VAL A N 1
ATOM 1595 C CA . VAL A 1 194 ? 5.277 2.210 -16.174 1.00 87.62 194 VAL A CA 1
ATOM 1596 C C . VAL A 1 194 ? 3.884 1.580 -16.180 1.00 87.62 194 VAL A C 1
ATOM 1598 O O . VAL A 1 194 ? 3.357 1.248 -17.239 1.00 87.62 194 VAL A O 1
ATOM 1601 N N . HIS A 1 195 ? 3.258 1.459 -15.013 1.00 87.69 195 HIS A N 1
ATOM 1602 C CA . HIS A 1 195 ? 1.904 0.925 -14.902 1.00 87.69 195 HIS A CA 1
ATOM 1603 C C . HIS A 1 195 ? 0.875 1.778 -15.627 1.00 87.69 195 HIS A C 1
ATOM 1605 O O . HIS A 1 195 ? 0.104 1.240 -16.414 1.00 87.69 195 HIS A O 1
ATOM 1611 N N . LYS A 1 196 ? 0.899 3.103 -15.442 1.00 88.25 196 LYS A N 1
ATOM 1612 C CA . LYS A 1 196 ? -0.018 4.003 -16.143 1.00 88.25 196 LYS A CA 1
ATOM 1613 C C . LYS A 1 196 ? 0.138 3.898 -17.662 1.00 88.25 196 LYS A C 1
ATOM 1615 O O . LYS A 1 196 ? -0.863 3.891 -18.372 1.00 88.25 196 LYS A O 1
ATOM 1620 N N . TYR A 1 197 ? 1.371 3.776 -18.153 1.00 87.81 197 TYR A N 1
ATOM 1621 C CA . TYR A 1 197 ? 1.643 3.591 -19.579 1.00 87.81 197 TYR A CA 1
ATOM 1622 C C . TYR A 1 197 ? 0.979 2.324 -20.140 1.00 87.81 197 TYR A C 1
ATOM 1624 O O . TYR A 1 197 ? 0.318 2.384 -21.176 1.00 87.81 197 TYR A O 1
ATOM 1632 N N . LEU A 1 198 ? 1.120 1.196 -19.437 1.00 87.12 198 LEU A N 1
ATOM 1633 C CA . LEU A 1 198 ? 0.535 -0.086 -19.842 1.00 87.12 198 LEU A CA 1
ATOM 1634 C C . LEU A 1 198 ? -0.990 -0.111 -19.653 1.00 87.12 198 LEU A C 1
ATOM 1636 O O . LEU A 1 198 ? -1.703 -0.641 -20.502 1.00 87.12 198 LEU A O 1
ATOM 1640 N N . LYS A 1 199 ? -1.508 0.537 -18.602 1.00 86.56 199 LYS A N 1
ATOM 1641 C CA . LYS A 1 199 ? -2.950 0.690 -18.343 1.00 86.56 199 LYS A CA 1
ATOM 1642 C C . LYS A 1 199 ? -3.664 1.478 -19.443 1.00 86.56 199 LYS A C 1
ATOM 1644 O O . LYS A 1 199 ? -4.821 1.200 -19.735 1.00 86.56 199 LYS A O 1
ATOM 1649 N N . GLU A 1 200 ? -2.983 2.427 -20.085 1.00 85.62 200 GLU A N 1
ATOM 1650 C CA . GLU A 1 200 ? -3.500 3.148 -21.258 1.00 85.62 200 GLU A CA 1
ATOM 1651 C C . GLU A 1 200 ? -3.527 2.289 -22.543 1.00 85.62 200 GLU A C 1
ATOM 1653 O O . GLU A 1 200 ? -3.913 2.787 -23.599 1.00 85.62 200 GLU A O 1
ATOM 1658 N N . GLY A 1 201 ? -3.131 1.010 -22.479 1.00 79.62 201 GLY A N 1
ATOM 1659 C CA . GLY A 1 201 ? -3.137 0.087 -23.619 1.00 79.62 201 GLY A CA 1
ATOM 1660 C C . GLY A 1 201 ? -2.017 0.345 -24.629 1.00 79.62 201 GLY A C 1
ATOM 1661 O O . GLY A 1 201 ? -2.111 -0.076 -25.780 1.00 79.62 201 GLY A O 1
ATOM 1662 N N . ARG A 1 202 ? -0.969 1.073 -24.226 1.00 82.62 202 ARG A N 1
ATOM 1663 C CA . ARG A 1 202 ? 0.181 1.379 -25.085 1.00 82.62 202 ARG A CA 1
ATOM 1664 C C . ARG A 1 202 ? 1.136 0.189 -25.157 1.00 82.62 202 ARG A C 1
ATOM 1666 O O . ARG A 1 202 ? 1.241 -0.597 -24.218 1.00 82.62 202 ARG A O 1
ATOM 1673 N N . ASP A 1 203 ? 1.869 0.084 -26.263 1.00 83.44 203 ASP A N 1
ATOM 1674 C CA . ASP A 1 203 ? 2.801 -1.023 -26.475 1.00 83.44 203 ASP A CA 1
ATOM 1675 C C . ASP A 1 203 ? 4.048 -0.897 -25.588 1.00 83.44 203 ASP A C 1
ATOM 1677 O O . ASP A 1 203 ? 4.838 0.041 -25.721 1.00 83.44 203 ASP A O 1
ATOM 1681 N N . GLY A 1 204 ? 4.251 -1.880 -24.708 1.00 81.81 204 GLY A N 1
ATOM 1682 C CA . GLY A 1 204 ? 5.418 -1.963 -23.833 1.00 81.81 204 GLY A CA 1
ATOM 1683 C C . GLY A 1 204 ? 6.753 -2.015 -24.582 1.00 81.81 204 GLY A C 1
ATOM 1684 O O . GLY A 1 204 ? 7.776 -1.651 -24.005 1.00 81.81 204 GLY A O 1
ATOM 1685 N N . SER A 1 205 ? 6.765 -2.380 -25.871 1.00 84.12 205 SER A N 1
ATOM 1686 C CA . SER A 1 205 ? 7.986 -2.416 -26.690 1.00 84.12 205 SER A CA 1
ATOM 1687 C C . SER A 1 205 ? 8.613 -1.029 -26.906 1.00 84.12 205 SER A C 1
ATOM 1689 O O . SER A 1 205 ? 9.824 -0.911 -27.106 1.00 84.12 205 SER A O 1
ATOM 1691 N N . LEU A 1 206 ? 7.800 0.029 -26.816 1.00 86.50 206 LEU A N 1
ATOM 1692 C CA . LEU A 1 206 ? 8.212 1.419 -27.017 1.00 86.50 206 LEU A CA 1
ATOM 1693 C C . LEU A 1 206 ? 8.807 2.055 -25.752 1.00 86.50 206 LEU A C 1
ATOM 1695 O O . LEU A 1 206 ? 9.278 3.195 -25.788 1.00 86.50 206 LEU A O 1
ATOM 1699 N N . ILE A 1 207 ? 8.796 1.342 -24.623 1.00 86.81 207 ILE A N 1
ATOM 1700 C CA . ILE A 1 207 ? 9.372 1.831 -23.374 1.00 86.81 207 ILE A CA 1
ATOM 1701 C C . ILE A 1 207 ? 10.908 1.855 -23.509 1.00 86.81 207 ILE A C 1
ATOM 1703 O O . ILE A 1 207 ? 11.531 0.831 -23.808 1.00 86.81 207 ILE A O 1
ATOM 1707 N N . PRO A 1 208 ? 11.569 3.001 -23.257 1.00 88.50 208 PRO A N 1
ATOM 1708 C CA . PRO A 1 208 ? 13.015 3.105 -23.393 1.00 88.50 208 PRO A CA 1
ATOM 1709 C C . PRO A 1 208 ? 13.741 2.249 -22.349 1.00 88.50 208 PRO A C 1
ATOM 1711 O O . PRO A 1 208 ? 13.301 2.101 -21.212 1.00 88.50 208 PRO A O 1
ATOM 1714 N N . LYS A 1 209 ? 14.932 1.749 -22.700 1.00 89.19 209 LYS A N 1
ATOM 1715 C CA . LYS A 1 209 ? 15.769 0.972 -21.766 1.00 89.19 209 LYS A CA 1
ATOM 1716 C C . LYS A 1 209 ? 16.292 1.809 -20.595 1.00 89.19 209 LYS A C 1
ATOM 1718 O O . LYS A 1 209 ? 16.506 1.278 -19.507 1.00 89.19 209 LYS A O 1
ATOM 1723 N N . THR A 1 210 ? 16.517 3.104 -20.810 1.00 87.88 210 THR A N 1
ATOM 1724 C CA . THR A 1 210 ? 17.086 4.020 -19.812 1.00 87.88 210 THR A CA 1
ATOM 1725 C C . THR A 1 210 ? 16.364 5.357 -19.817 1.00 87.88 210 THR A C 1
ATOM 1727 O O . THR A 1 210 ? 16.142 5.926 -20.885 1.00 87.88 210 THR A O 1
ATOM 1730 N N . PHE A 1 211 ? 16.072 5.892 -18.633 1.00 86.56 211 PHE A N 1
ATOM 1731 C CA . PHE A 1 211 ? 15.450 7.201 -18.466 1.00 86.56 211 PHE A CA 1
ATOM 1732 C C . PHE A 1 211 ? 16.086 7.987 -17.318 1.00 86.56 211 PHE A C 1
ATOM 1734 O O . PHE A 1 211 ? 16.377 7.434 -16.256 1.00 86.56 211 PHE A O 1
ATOM 1741 N N . THR A 1 212 ? 16.287 9.289 -17.509 1.00 86.44 212 THR A N 1
ATOM 1742 C CA . THR A 1 212 ? 16.812 10.174 -16.461 1.00 86.44 212 THR A CA 1
ATOM 1743 C C . THR A 1 212 ? 15.677 11.001 -15.876 1.00 86.44 212 THR A C 1
ATOM 1745 O O . THR A 1 212 ? 15.110 11.861 -16.552 1.00 86.44 212 THR A O 1
ATOM 1748 N N . VAL A 1 213 ? 15.365 10.754 -14.606 1.00 84.06 213 VAL A N 1
ATOM 1749 C CA . VAL A 1 213 ? 14.331 11.468 -13.856 1.00 84.06 213 VAL A CA 1
ATOM 1750 C C . VAL A 1 213 ? 14.845 12.859 -13.509 1.00 84.06 213 VAL A C 1
ATOM 1752 O O . VAL A 1 213 ? 15.909 13.015 -12.910 1.00 84.06 213 VAL A O 1
ATOM 1755 N N . LYS A 1 214 ? 14.091 13.889 -13.900 1.00 77.94 214 LYS A N 1
ATOM 1756 C CA . LYS A 1 214 ? 14.477 15.293 -13.670 1.00 77.94 214 LYS A CA 1
ATOM 1757 C C . LYS A 1 214 ? 14.082 15.799 -12.282 1.00 77.94 214 LYS A C 1
ATOM 1759 O O . LYS A 1 214 ? 14.749 16.681 -11.751 1.00 77.94 214 LYS A O 1
ATOM 1764 N N . ASN A 1 215 ? 12.989 15.277 -11.727 1.00 77.19 215 ASN A N 1
ATOM 1765 C CA . ASN A 1 215 ? 12.435 15.686 -10.440 1.00 77.19 215 ASN A CA 1
ATOM 1766 C C . ASN A 1 215 ? 11.697 14.508 -9.781 1.00 77.19 215 ASN A C 1
ATOM 1768 O O . ASN A 1 215 ? 11.098 13.697 -10.483 1.00 77.19 215 ASN A O 1
ATOM 1772 N N . LEU A 1 216 ? 11.701 14.442 -8.450 1.00 75.00 216 LEU A N 1
ATOM 1773 C CA . LEU A 1 216 ? 10.972 13.460 -7.638 1.00 75.00 216 LEU A CA 1
ATOM 1774 C C . LEU A 1 216 ? 9.486 13.828 -7.472 1.00 75.00 216 LEU A C 1
ATOM 1776 O O . LEU A 1 216 ? 8.916 13.760 -6.382 1.00 75.00 216 LEU A O 1
ATOM 1780 N N . ASN A 1 217 ? 8.849 14.243 -8.564 1.00 75.75 217 ASN A N 1
ATOM 1781 C CA . ASN A 1 217 ? 7.409 14.449 -8.631 1.00 75.75 217 ASN A CA 1
ATOM 1782 C C . ASN A 1 217 ? 6.775 13.418 -9.572 1.00 75.75 217 ASN A C 1
ATOM 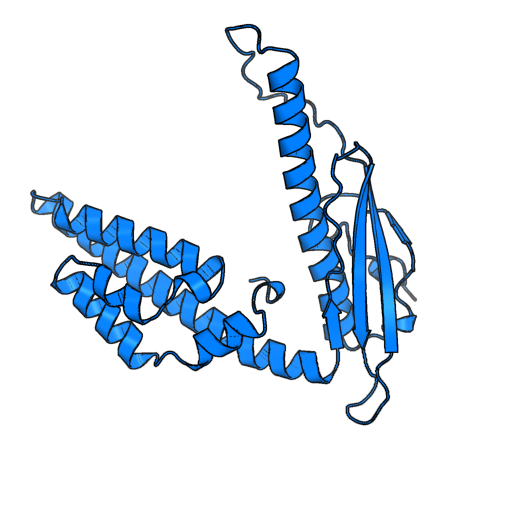1784 O O . ASN A 1 217 ? 7.450 12.839 -10.422 1.00 75.75 217 ASN A O 1
ATOM 1788 N N . ASN A 1 218 ? 5.459 13.236 -9.466 1.00 64.75 218 ASN A N 1
ATOM 1789 C CA . ASN A 1 218 ? 4.722 12.227 -10.239 1.00 64.75 218 ASN A CA 1
ATOM 1790 C C . ASN A 1 218 ? 4.847 12.407 -11.768 1.00 64.75 218 ASN A C 1
ATOM 1792 O O . ASN A 1 218 ? 4.583 11.483 -12.526 1.00 64.75 218 ASN A O 1
ATOM 1796 N N . PHE A 1 219 ? 5.265 13.588 -12.237 1.00 68.69 219 PHE A N 1
ATOM 1797 C CA . PHE A 1 219 ? 5.488 13.876 -13.658 1.00 68.69 219 PHE A CA 1
ATOM 1798 C C . PHE A 1 219 ? 6.935 13.661 -14.110 1.00 68.69 219 PHE A C 1
ATOM 1800 O O . PHE A 1 219 ? 7.195 13.532 -15.304 1.00 68.69 219 PHE A O 1
ATOM 1807 N N . GLY A 1 220 ? 7.883 13.634 -13.176 1.00 71.50 220 GLY A N 1
ATOM 1808 C CA . GLY A 1 220 ? 9.311 13.607 -13.460 1.00 71.50 220 GLY A CA 1
ATOM 1809 C C . GLY A 1 220 ? 9.802 12.268 -13.994 1.00 71.50 220 GLY A C 1
ATOM 1810 O O . GLY A 1 220 ? 10.863 12.238 -14.618 1.00 71.50 220 GLY A O 1
ATOM 1811 N N . ALA A 1 221 ? 9.031 11.194 -13.794 1.00 77.56 221 ALA A N 1
ATOM 1812 C CA . ALA A 1 221 ? 9.301 9.867 -14.345 1.00 77.56 221 ALA A CA 1
ATOM 1813 C C . ALA A 1 221 ? 8.520 9.550 -15.632 1.00 77.56 221 ALA A C 1
ATOM 1815 O O . ALA A 1 221 ? 8.736 8.483 -16.199 1.00 77.56 221 ALA A O 1
ATOM 1816 N N . ASN A 1 222 ? 7.652 10.453 -16.115 1.00 83.06 222 ASN A N 1
ATOM 1817 C CA . ASN A 1 222 ? 6.843 10.217 -17.316 1.00 83.06 222 ASN A CA 1
ATOM 1818 C C . ASN A 1 222 ? 7.716 10.221 -18.573 1.00 83.06 222 ASN A C 1
ATOM 1820 O O . ASN A 1 222 ? 7.919 11.252 -19.220 1.00 83.06 222 ASN A O 1
ATOM 1824 N N . PHE A 1 223 ? 8.209 9.041 -18.933 1.00 80.38 223 PHE A N 1
ATOM 1825 C CA . PHE A 1 223 ? 9.059 8.836 -20.101 1.00 80.38 223 PHE A CA 1
ATOM 1826 C C . PHE A 1 223 ? 8.294 8.981 -21.426 1.00 80.38 223 PHE A C 1
ATOM 1828 O O . PHE A 1 223 ? 8.895 9.336 -22.437 1.00 80.38 223 PHE A O 1
ATOM 1835 N N . TRP A 1 224 ? 6.969 8.790 -21.430 1.00 77.56 224 TRP A N 1
ATOM 1836 C CA . TRP A 1 224 ? 6.155 8.848 -22.652 1.00 77.56 224 TRP A CA 1
ATOM 1837 C C . TRP A 1 224 ? 5.797 10.258 -23.128 1.00 77.56 224 TRP A C 1
ATOM 1839 O O . TRP A 1 224 ? 5.317 10.426 -24.245 1.00 77.56 224 TRP A O 1
ATOM 1849 N N . ASN A 1 225 ? 6.033 11.292 -22.315 1.00 67.44 225 ASN A N 1
ATOM 1850 C CA . ASN A 1 225 ? 5.897 12.679 -22.778 1.00 67.44 225 ASN A CA 1
ATOM 1851 C C . ASN A 1 225 ? 7.030 13.067 -23.744 1.00 67.44 225 ASN A C 1
ATOM 1853 O O . ASN A 1 225 ? 6.931 14.074 -24.437 1.00 67.44 225 ASN A O 1
ATOM 1857 N N . LEU A 1 226 ? 8.110 12.279 -23.772 1.00 54.34 226 LEU A N 1
ATOM 1858 C CA . LEU A 1 226 ? 9.239 12.434 -24.689 1.00 54.34 226 LEU A CA 1
ATOM 1859 C C . LEU A 1 226 ? 9.134 11.515 -25.914 1.00 54.34 226 LEU A C 1
ATOM 1861 O O . LEU A 1 226 ? 9.866 11.725 -26.873 1.00 54.34 226 LEU A O 1
ATOM 1865 N N . THR A 1 227 ? 8.212 10.547 -25.915 1.00 48.16 227 THR A N 1
ATOM 1866 C CA . THR A 1 227 ? 7.887 9.718 -27.089 1.00 48.16 227 THR A CA 1
ATOM 1867 C C . THR A 1 227 ? 6.723 10.315 -27.891 1.00 48.16 227 THR A C 1
ATOM 1869 O O . THR A 1 227 ? 5.890 9.580 -28.408 1.00 48.16 227 THR A O 1
ATOM 1872 N N . GLY A 1 228 ? 6.598 11.645 -27.913 1.00 40.06 228 GLY A N 1
ATOM 1873 C CA . GLY A 1 228 ? 5.519 12.344 -28.606 1.00 40.06 228 GLY A CA 1
ATOM 1874 C C . GLY A 1 228 ? 5.727 12.411 -30.122 1.00 40.06 228 GLY A C 1
ATOM 1875 O O . GLY A 1 228 ? 6.756 12.923 -30.559 1.00 40.06 228 GLY A O 1
ATOM 1876 N N . ALA A 1 229 ? 4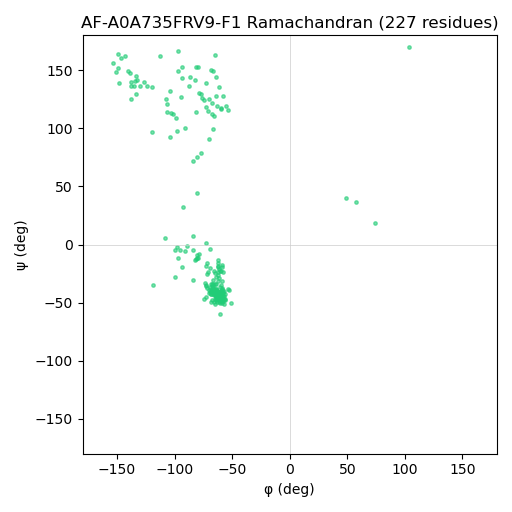.666 12.005 -30.833 1.00 36.88 229 ALA A N 1
ATOM 1877 C CA . ALA A 1 229 ? 4.416 11.976 -32.282 1.00 36.88 229 ALA A CA 1
ATOM 1878 C C . ALA A 1 229 ? 4.924 10.731 -33.025 1.00 36.88 229 ALA A C 1
ATOM 1880 O O . ALA A 1 229 ? 6.133 10.647 -33.329 1.00 36.88 229 ALA A O 1
#

Foldseek 3Di:
DQLVQCDPQLLVLLVPDDLVVLLVQLVVCLVVLHLVSCVVSVQVSNGDQLVVLSVQLNVLSPQLVVDDDPVSNVVSSVSNVVSSVSNSVSSVVSNVSSVVVVVLVLFKDKDAPDDDPPFFDLKAKGKIKMWGALDSPGDIDIDIAMEIERNDPDPPPPDDDPPDDDDPVVVRVVVRVVRVVLNVLQRSLLSSQLSVCVVVSHDPVPHDRYDYQPDSDSCSNNPVVVVDD

Nearest PDB structures (foldseek):
  1k40-assembly1_A  TM=7.083E-01  e=2.225E+00  Mus musculus
  7w9u-assembly3_C  TM=7.197E-01  e=3.906E+00  Homo sapiens
  6pw8-assembly1_A  TM=6.335E-01  e=4.111E+00  Homo sapiens
  8eup-assembly1_b  TM=5.101E-01  e=4.327E+00  Schizosaccharomyces pombe
  1qvx-assembly1_A  TM=3.221E-01  e=4.111E+00  Gallus gallus

pLDDT: mean 83.69, std 11.9, range [36.88, 97.5]

Mean predicted aligned error: 9.26 Å